Protein AF-0000000068309956 (afdb_homodimer)

pLDDT: mean 90.79, std 10.69, range [39.91, 98.44]

Radius of gyration: 15.34 Å; Cα contacts (8 Å, |Δi|>4): 362; chains: 2; bounding box: 29×41×37 Å

Structure (mmCIF, N/CA/C/O backbone):
data_AF-0000000068309956-model_v1
#
loop_
_entity.id
_entity.type
_entity.pdbx_description
1 polymer '40S ribosomal protein S12'
#
loop_
_atom_site.group_PDB
_atom_site.id
_atom_site.type_symbol
_atom_site.label_atom_id
_atom_site.label_alt_id
_atom_site.label_comp_id
_atom_site.label_asym_id
_atom_site.label_entity_id
_atom_site.label_seq_id
_atom_site.pdbx_PDB_ins_code
_atom_site.Cartn_x
_atom_site.Cartn_y
_atom_site.Cartn_z
_atom_site.occupancy
_atom_site.B_iso_or_equiv
_atom_site.auth_seq_id
_atom_site.auth_comp_id
_atom_site.auth_asym_id
_atom_site.auth_atom_id
_atom_site.pdbx_PDB_model_num
ATOM 1 N N . MET A 1 1 ? -16.328 13.312 6.711 1 39.91 1 MET A N 1
ATOM 2 C CA . MET A 1 1 ? -14.977 12.766 6.633 1 39.91 1 MET A CA 1
ATOM 3 C C . MET A 1 1 ? -14.039 13.719 5.898 1 39.91 1 MET A C 1
ATOM 5 O O . MET A 1 1 ? -14.227 13.992 4.715 1 39.91 1 MET A O 1
ATOM 9 N N . SER A 1 2 ? -13.516 14.688 6.477 1 52.53 2 SER A N 1
ATOM 10 C CA . SER A 1 2 ? -12.836 15.789 5.797 1 52.53 2 SER A CA 1
ATOM 11 C C . SER A 1 2 ? -11.617 15.297 5.023 1 52.53 2 SER A C 1
ATOM 13 O O . SER A 1 2 ? -11.078 14.227 5.312 1 52.53 2 SER A O 1
ATOM 15 N N . GLY A 1 3 ? -11.406 15.734 3.662 1 57.78 3 GLY A N 1
ATOM 16 C CA . GLY A 1 3 ? -10.227 15.562 2.828 1 57.78 3 GLY A CA 1
ATOM 17 C C . GLY A 1 3 ? -8.945 15.391 3.631 1 57.78 3 GLY A C 1
ATOM 18 O O . GLY A 1 3 ? -7.98 14.805 3.146 1 57.78 3 GLY A O 1
ATOM 19 N N . ASP A 1 4 ? -9.039 15.688 4.945 1 65 4 ASP A N 1
ATOM 20 C CA . ASP A 1 4 ? -7.844 15.797 5.773 1 65 4 ASP A CA 1
ATOM 21 C C . ASP A 1 4 ? -7.426 14.43 6.309 1 65 4 ASP A C 1
ATOM 23 O O . ASP A 1 4 ? -6.238 14.18 6.535 1 65 4 ASP A O 1
ATOM 27 N N . GLU A 1 5 ? -8.305 13.469 6.168 1 80.25 5 GLU A N 1
ATOM 28 C CA . GLU A 1 5 ? -7.93 12.203 6.797 1 80.25 5 GLU A CA 1
ATOM 29 C C . GLU A 1 5 ? -7.699 11.109 5.758 1 80.25 5 GLU A C 1
ATOM 31 O O . GLU A 1 5 ? -7.473 9.953 6.105 1 80.25 5 GLU A O 1
ATOM 36 N N . SER A 1 6 ? -7.535 11.555 4.508 1 90 6 SER A N 1
ATOM 37 C CA . SER A 1 6 ? -7.469 10.555 3.445 1 90 6 SER A CA 1
ATOM 38 C C . SER A 1 6 ? -6.027 10.188 3.125 1 90 6 SER A C 1
ATOM 40 O O . SER A 1 6 ? -5.77 9.156 2.492 1 90 6 SER A O 1
ATOM 42 N N . VAL A 1 7 ? -5.078 11.055 3.557 1 95.25 7 VAL A N 1
ATOM 43 C CA . VAL A 1 7 ? -3.67 10.766 3.307 1 95.25 7 VAL A CA 1
ATOM 44 C C . VAL A 1 7 ? -2.863 10.984 4.586 1 95.25 7 VAL A C 1
ATOM 46 O O . VAL A 1 7 ? -3.049 11.984 5.281 1 95.25 7 VAL A O 1
ATOM 49 N N . MET A 1 8 ? -2.078 10.031 4.934 1 95.94 8 MET A N 1
ATOM 50 C CA . MET A 1 8 ? -1.092 10.125 6.008 1 95.94 8 MET A CA 1
ATOM 51 C C . MET A 1 8 ? 0.302 9.781 5.496 1 95.94 8 MET A C 1
ATOM 53 O O . MET A 1 8 ? 0.475 8.797 4.766 1 95.94 8 MET A O 1
ATOM 57 N N . VAL A 1 9 ? 1.215 10.625 5.871 1 96.44 9 VAL A N 1
ATOM 58 C CA . VAL A 1 9 ? 2.584 10.414 5.414 1 96.44 9 VAL A CA 1
ATOM 59 C C . VAL A 1 9 ? 3.531 10.375 6.609 1 96.44 9 VAL A C 1
ATOM 61 O O . VAL A 1 9 ? 3.584 11.328 7.395 1 96.44 9 VAL A O 1
ATOM 64 N N . GLU A 1 10 ? 4.133 9.266 6.77 1 95.75 10 GLU A N 1
ATOM 65 C CA . GLU A 1 10 ? 5.238 9.227 7.723 1 95.75 10 GLU A CA 1
ATOM 66 C C . GLU A 1 10 ? 6.473 9.93 7.172 1 95.75 10 GLU A C 1
ATOM 68 O O . GLU A 1 10 ? 6.977 9.57 6.105 1 95.75 10 GLU A O 1
ATOM 73 N N . ALA A 1 11 ? 6.855 10.883 7.816 1 90.56 11 ALA A N 1
ATOM 74 C CA . ALA A 1 11 ? 7.973 11.711 7.371 1 90.56 11 ALA A CA 1
ATOM 75 C C . ALA A 1 11 ? 9.156 11.609 8.328 1 90.56 11 ALA A C 1
ATOM 77 O O . ALA A 1 11 ? 9.109 10.844 9.297 1 90.56 11 ALA A O 1
ATOM 78 N N . ALA A 1 12 ? 10.266 12.375 7.742 1 75.81 12 ALA A N 1
ATOM 79 C 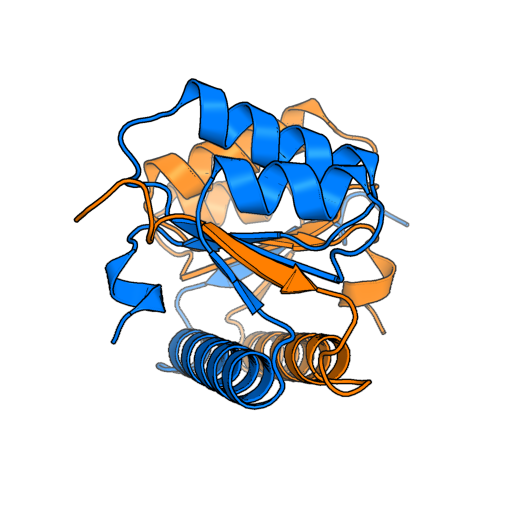CA . ALA A 1 12 ? 11.5 12.438 8.531 1 75.81 12 ALA A CA 1
ATOM 80 C C . ALA A 1 12 ? 11.219 12.906 9.953 1 75.81 12 ALA A C 1
ATOM 82 O O . ALA A 1 12 ? 10.445 13.844 10.172 1 75.81 12 ALA A O 1
ATOM 83 N N . GLY A 1 13 ? 11.555 12.102 10.961 1 71.56 13 GLY A N 1
ATOM 84 C CA . GLY A 1 13 ? 11.305 12.344 12.375 1 71.56 13 GLY A CA 1
ATOM 85 C C . GLY A 1 13 ? 10.773 11.117 13.102 1 71.56 13 GLY A C 1
ATOM 86 O O . GLY A 1 13 ? 10.844 11.039 14.328 1 71.56 13 GLY A O 1
ATOM 87 N N . ALA A 1 14 ? 10.125 10.477 12.203 1 69.19 14 ALA A N 1
ATOM 88 C CA . ALA A 1 14 ? 9.711 9.211 12.805 1 69.19 14 ALA A CA 1
ATOM 89 C C . ALA A 1 14 ? 10.922 8.367 13.188 1 69.19 14 ALA A C 1
ATOM 91 O O . ALA A 1 14 ? 11.984 8.461 12.562 1 69.19 14 ALA A O 1
ATOM 92 N N . PRO A 1 15 ? 10.82 7.844 14.383 1 73.31 15 PRO A N 1
ATOM 93 C CA . PRO A 1 15 ? 11.953 6.969 14.703 1 73.31 15 PRO A CA 1
ATOM 94 C C . PRO A 1 15 ? 12.375 6.09 13.523 1 73.31 15 PRO A C 1
ATOM 96 O O . PRO A 1 15 ? 11.531 5.664 12.734 1 73.31 15 PRO A O 1
ATOM 99 N N . PRO A 1 16 ? 13.664 6.012 13.555 1 72.62 16 PRO A N 1
ATOM 100 C CA . PRO A 1 16 ? 14.188 5.168 12.477 1 72.62 16 PRO A CA 1
ATOM 101 C C . PRO A 1 16 ? 13.711 3.721 12.578 1 72.62 16 PRO A C 1
ATOM 103 O O . PRO A 1 16 ? 13.578 3.186 13.688 1 72.62 16 PRO A O 1
ATOM 106 N N . GLY A 1 17 ? 12.984 3.318 11.609 1 84.06 17 GLY A N 1
ATOM 107 C CA . GLY A 1 17 ? 12.734 1.886 11.641 1 84.06 17 GLY A CA 1
ATOM 108 C C . GLY A 1 17 ? 11.266 1.534 11.492 1 84.06 17 GLY A C 1
ATOM 109 O O . GLY A 1 17 ? 10.922 0.377 11.242 1 84.06 17 GLY A O 1
ATOM 110 N N . GLU A 1 18 ? 10.469 2.584 11.789 1 86.44 18 GLU A N 1
ATOM 111 C CA . GLU A 1 18 ? 9.047 2.248 11.789 1 86.44 18 GLU A CA 1
ATOM 112 C C . GLU A 1 18 ? 8.617 1.689 10.43 1 86.44 18 GLU A C 1
ATOM 114 O O . GLU A 1 18 ? 7.914 0.676 10.367 1 86.44 18 GLU A O 1
ATOM 119 N N . THR A 1 19 ? 9.031 2.342 9.383 1 88 19 THR A N 1
ATOM 120 C CA . THR A 1 19 ? 8.727 1.836 8.055 1 88 19 THR A CA 1
ATOM 121 C C . THR A 1 19 ? 9.297 0.437 7.859 1 88 19 THR A C 1
ATOM 123 O O . THR A 1 19 ? 8.641 -0.44 7.297 1 88 19 THR A O 1
ATOM 126 N N . LEU A 1 20 ? 10.484 0.333 8.391 1 87.62 20 LEU A N 1
ATOM 127 C CA . LEU A 1 20 ? 11.125 -0.978 8.305 1 87.62 20 LEU A CA 1
ATOM 128 C C . LEU A 1 20 ? 10.32 -2.021 9.078 1 87.62 20 LEU A C 1
ATOM 130 O O . LEU A 1 20 ? 10.172 -3.158 8.625 1 87.62 20 LEU A O 1
ATOM 134 N N . ASP A 1 21 ? 9.805 -1.639 10.219 1 91.12 21 ASP A N 1
ATOM 135 C CA . ASP A 1 21 ? 8.977 -2.541 11.016 1 91.12 21 ASP A CA 1
ATOM 136 C C . ASP A 1 21 ? 7.734 -2.977 10.234 1 91.12 21 ASP A C 1
ATOM 138 O O . ASP A 1 21 ? 7.355 -4.148 10.266 1 91.12 21 ASP A O 1
ATOM 142 N N . LEU A 1 22 ? 7.172 -2.105 9.523 1 94.81 22 LEU A N 1
ATOM 143 C CA . LEU A 1 22 ? 5.969 -2.424 8.758 1 94.81 22 LEU A CA 1
ATOM 144 C C . LEU A 1 22 ? 6.293 -3.377 7.613 1 94.81 22 LEU A C 1
ATOM 146 O O . LEU A 1 22 ? 5.539 -4.32 7.352 1 94.81 22 LEU A O 1
ATOM 150 N N . MET A 1 23 ? 7.441 -3.197 6.965 1 94.06 23 MET A N 1
ATOM 151 C CA . MET A 1 23 ? 7.844 -4.07 5.863 1 94.06 23 MET A CA 1
ATOM 152 C C . MET A 1 23 ? 8.195 -5.461 6.371 1 94.06 23 MET A C 1
ATOM 154 O O . MET A 1 23 ? 7.902 -6.461 5.715 1 94.06 23 MET A O 1
ATOM 158 N N . THR A 1 24 ? 8.727 -5.449 7.551 1 93.88 24 THR A N 1
ATOM 159 C CA . THR A 1 24 ? 8.992 -6.734 8.188 1 93.88 24 THR A CA 1
ATOM 160 C C . THR A 1 24 ? 7.684 -7.461 8.492 1 93.88 24 THR A C 1
ATOM 162 O O . THR A 1 24 ? 7.559 -8.664 8.234 1 93.88 24 THR A O 1
ATOM 165 N N . ALA A 1 25 ? 6.695 -6.777 9 1 94.56 25 ALA A N 1
ATOM 166 C CA . ALA A 1 25 ? 5.375 -7.344 9.25 1 94.56 25 ALA A CA 1
ATOM 167 C C . ALA A 1 25 ? 4.738 -7.848 7.957 1 94.56 25 ALA A C 1
ATOM 169 O O . ALA A 1 25 ? 4.121 -8.914 7.938 1 94.56 25 ALA A O 1
ATOM 170 N N . LEU A 1 26 ? 4.879 -7.086 6.906 1 96.31 26 LEU A N 1
ATOM 171 C CA . LEU A 1 26 ? 4.355 -7.488 5.605 1 96.31 26 LEU A CA 1
ATOM 172 C C . LEU A 1 26 ? 4.98 -8.805 5.148 1 96.31 26 LEU A C 1
ATOM 174 O O . LEU A 1 26 ? 4.27 -9.719 4.73 1 96.31 26 LEU A O 1
ATOM 178 N N . GLN A 1 27 ? 6.23 -8.93 5.328 1 94.62 27 GLN A N 1
ATOM 179 C CA . GLN A 1 27 ? 6.934 -10.141 4.918 1 94.62 27 GLN A CA 1
ATOM 180 C C . GLN A 1 27 ? 6.461 -11.344 5.723 1 94.62 27 GLN A C 1
ATOM 182 O O . GLN A 1 27 ? 6.309 -12.438 5.18 1 94.62 27 GLN A O 1
ATOM 187 N N . LEU A 1 28 ? 6.262 -11.117 6.984 1 92.88 28 LEU A N 1
ATOM 188 C CA . LEU A 1 28 ? 5.77 -12.188 7.836 1 92.88 28 LEU A CA 1
ATOM 189 C C . LEU A 1 28 ? 4.387 -12.648 7.387 1 92.88 28 LEU A C 1
ATOM 191 O O . LEU A 1 28 ? 4.117 -13.852 7.32 1 92.88 28 LEU A O 1
ATOM 195 N N . VAL A 1 29 ? 3.52 -11.68 7.059 1 93.44 29 VAL A N 1
ATOM 196 C CA . VAL A 1 29 ? 2.17 -12 6.605 1 93.44 29 VAL A CA 1
ATOM 197 C C . VAL A 1 29 ? 2.236 -12.797 5.301 1 93.44 29 VAL A C 1
ATOM 199 O O . VAL A 1 29 ? 1.533 -13.797 5.141 1 93.44 29 VAL A O 1
ATOM 202 N N . LEU A 1 30 ? 3.115 -12.414 4.379 1 93.69 30 LEU A N 1
ATOM 203 C CA . LEU A 1 30 ? 3.246 -13.094 3.094 1 93.69 30 LEU A CA 1
ATOM 204 C C . LEU A 1 30 ? 3.793 -14.508 3.275 1 93.69 30 LEU A C 1
ATOM 206 O O . LEU A 1 30 ? 3.318 -15.445 2.635 1 93.69 30 LEU A O 1
ATOM 210 N N . ARG A 1 31 ? 4.766 -14.656 4.188 1 92.94 31 ARG A N 1
ATOM 211 C CA . ARG A 1 31 ? 5.344 -15.969 4.461 1 92.94 31 ARG A CA 1
ATOM 212 C C . ARG A 1 31 ? 4.301 -16.906 5.047 1 92.94 31 ARG A C 1
ATOM 214 O O . ARG A 1 31 ? 4.215 -18.078 4.648 1 92.94 31 ARG A O 1
ATOM 221 N N . LYS A 1 32 ? 3.539 -16.438 5.93 1 93 32 LYS A N 1
ATOM 222 C CA . LYS A 1 32 ? 2.486 -17.25 6.539 1 93 32 LYS A CA 1
ATOM 223 C C . LYS A 1 32 ? 1.427 -17.625 5.512 1 93 32 LYS A C 1
ATOM 225 O O . LYS A 1 32 ? 0.959 -18.766 5.496 1 93 32 LYS A O 1
ATOM 230 N N . SER A 1 33 ? 1.038 -16.672 4.715 1 93.56 33 SER A N 1
ATOM 231 C CA . SER A 1 33 ? 0.058 -16.938 3.67 1 93.56 33 SER A CA 1
ATOM 232 C C . SER A 1 33 ? 0.565 -18.016 2.703 1 93.56 33 SER A C 1
ATOM 234 O O . SER A 1 33 ? -0.192 -18.891 2.289 1 93.56 33 SER A O 1
ATOM 236 N N . LEU A 1 34 ? 1.837 -17.906 2.387 1 91.81 34 LEU A N 1
ATOM 237 C CA . LEU A 1 34 ? 2.451 -18.891 1.509 1 91.81 34 LEU A CA 1
ATOM 238 C C . LEU A 1 34 ? 2.404 -20.281 2.139 1 91.81 34 LEU A C 1
ATOM 240 O O . LEU A 1 34 ? 2.051 -21.266 1.475 1 91.81 34 LEU A O 1
ATOM 244 N N . ALA A 1 35 ? 2.746 -20.406 3.357 1 92.69 35 ALA A N 1
ATOM 245 C CA . ALA A 1 35 ? 2.797 -21.672 4.078 1 92.69 35 ALA A CA 1
ATOM 246 C C . ALA A 1 35 ? 1.421 -22.328 4.129 1 92.69 35 ALA A C 1
ATOM 248 O O . ALA A 1 35 ? 1.313 -23.562 4.141 1 92.69 35 ALA A O 1
A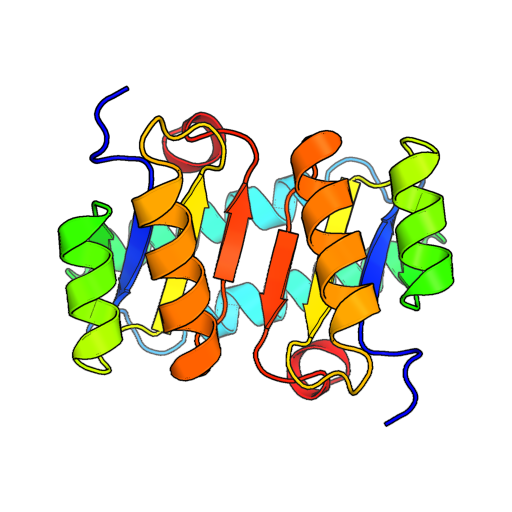TOM 249 N N . ASN A 1 36 ? 0.386 -21.547 4.02 1 92.81 36 ASN A N 1
ATOM 250 C CA . ASN A 1 36 ? -0.976 -22.062 4.148 1 92.81 36 ASN A CA 1
ATOM 251 C C . ASN A 1 36 ? -1.662 -22.172 2.789 1 92.81 36 ASN A C 1
ATOM 253 O O . ASN A 1 36 ? -2.871 -22.406 2.717 1 92.81 36 ASN A O 1
ATOM 257 N N . GLY A 1 37 ? -0.994 -21.844 1.719 1 92.62 37 GLY A N 1
ATOM 258 C CA . GLY A 1 37 ? -1.541 -21.953 0.375 1 92.62 37 GLY A CA 1
ATOM 259 C C . GLY A 1 37 ? -2.428 -20.781 -0.003 1 92.62 37 GLY A C 1
ATOM 260 O O . GLY A 1 37 ? -3.27 -20.891 -0.896 1 92.62 37 GLY A O 1
ATOM 261 N N . GLY A 1 38 ? -2.27 -19.719 0.634 1 94.5 38 GLY A N 1
ATOM 262 C CA . GLY A 1 38 ? -3.131 -18.562 0.428 1 94.5 38 GLY A CA 1
ATOM 263 C C . GLY A 1 38 ? -2.445 -17.422 -0.313 1 94.5 38 GLY A C 1
ATOM 264 O O . GLY A 1 38 ? -2.873 -16.266 -0.229 1 94.5 38 GLY A O 1
ATOM 265 N N . LEU A 1 39 ? -1.326 -17.781 -0.951 1 95.19 39 LEU A N 1
ATOM 266 C CA . LEU A 1 39 ? -0.579 -16.734 -1.641 1 95.19 39 LEU A CA 1
ATOM 267 C C . LEU A 1 39 ? -0.471 -17.047 -3.131 1 95.19 39 LEU A C 1
ATOM 269 O O . LEU A 1 39 ? -0.101 -18.156 -3.52 1 95.19 39 LEU A O 1
ATOM 273 N N . VAL A 1 40 ? -0.86 -15.984 -3.924 1 94.31 40 VAL A N 1
ATOM 274 C CA . VAL A 1 40 ? -0.719 -16.031 -5.375 1 94.31 40 VAL A CA 1
ATOM 275 C C . VAL A 1 40 ? 0.399 -15.094 -5.816 1 94.31 40 VAL A C 1
ATOM 277 O O . VAL A 1 40 ? 0.52 -13.977 -5.301 1 94.31 40 VAL A O 1
ATOM 280 N N . ARG A 1 41 ? 1.146 -15.555 -6.793 1 94.12 41 ARG A N 1
ATOM 281 C CA . ARG A 1 41 ? 2.258 -14.742 -7.273 1 94.12 41 ARG A CA 1
ATOM 282 C C . ARG A 1 41 ? 2.145 -14.5 -8.773 1 94.12 41 ARG A C 1
ATOM 284 O O . ARG A 1 41 ? 1.675 -15.359 -9.516 1 94.12 41 ARG A O 1
ATOM 291 N N . GLY A 1 42 ? 2.564 -13.289 -9.156 1 94.5 42 GLY A N 1
ATOM 292 C CA . GLY A 1 42 ? 2.602 -12.93 -10.57 1 94.5 42 GLY A CA 1
ATOM 293 C C . GLY A 1 42 ? 1.489 -11.984 -10.977 1 94.5 42 GLY A C 1
ATOM 294 O O . GLY A 1 42 ? 0.401 -12.016 -10.398 1 94.5 42 GLY A O 1
ATOM 295 N N . LEU A 1 43 ? 1.797 -11.234 -11.984 1 95 43 LEU A N 1
ATOM 296 C CA . LEU A 1 43 ? 0.859 -10.219 -12.445 1 95 43 LEU A CA 1
ATOM 297 C C . LEU A 1 43 ? -0.438 -10.859 -12.93 1 95 43 LEU A C 1
ATOM 299 O O . LEU A 1 43 ? -1.526 -10.469 -12.508 1 95 43 LEU A O 1
ATOM 303 N N . HIS A 1 44 ? -0.296 -11.844 -13.805 1 94.69 44 HIS A N 1
ATOM 304 C CA . HIS A 1 44 ? -1.472 -12.477 -14.391 1 94.69 44 HIS A CA 1
ATOM 305 C C . HIS A 1 44 ? -2.283 -13.227 -13.344 1 94.69 44 HIS A C 1
ATOM 307 O O . HIS A 1 44 ? -3.498 -13.047 -13.242 1 94.69 44 HIS A O 1
ATOM 313 N N . GLU A 1 45 ? -1.641 -14.047 -12.641 1 95.81 45 GLU A N 1
ATOM 314 C CA . GLU A 1 45 ? -2.307 -14.844 -11.617 1 95.81 45 GLU A CA 1
ATOM 315 C C . GLU A 1 45 ? -2.898 -13.953 -10.523 1 95.81 45 GLU A C 1
ATOM 317 O O . GLU A 1 45 ? -3.977 -14.242 -10 1 95.81 45 GLU A O 1
ATOM 322 N N . GLY A 1 46 ? -2.189 -12.922 -10.141 1 96.25 46 GLY A N 1
ATOM 323 C CA . GLY A 1 46 ? -2.727 -11.961 -9.188 1 96.25 46 GLY A CA 1
ATOM 324 C C . GLY A 1 46 ? -3.992 -11.281 -9.68 1 96.25 46 GLY A C 1
ATOM 325 O O . GLY A 1 46 ? -4.984 -11.203 -8.953 1 96.25 46 GLY A O 1
ATOM 326 N N . ALA A 1 47 ? -3.979 -10.82 -10.906 1 97.12 47 ALA A N 1
ATOM 327 C CA . ALA A 1 47 ? -5.16 -10.195 -11.5 1 97.12 47 ALA A CA 1
ATOM 328 C C . ALA A 1 47 ? -6.348 -11.148 -11.484 1 97.12 47 ALA A C 1
ATOM 330 O O . ALA A 1 47 ? -7.469 -10.75 -11.148 1 97.12 47 ALA A O 1
ATOM 331 N N . LYS A 1 48 ? -6.066 -12.359 -11.805 1 97.25 48 LYS A N 1
ATOM 332 C CA . LYS A 1 48 ? -7.129 -13.359 -11.797 1 97.25 48 LYS A CA 1
ATOM 333 C C . LYS A 1 48 ? -7.723 -13.523 -10.406 1 97.25 48 LYS A C 1
ATOM 335 O O . LYS A 1 48 ? -8.938 -13.609 -10.242 1 97.25 48 LYS A O 1
ATOM 340 N N . ALA A 1 49 ? -6.883 -13.633 -9.375 1 97.06 49 ALA A N 1
ATOM 341 C CA . ALA A 1 49 ? -7.328 -13.781 -7.996 1 97.06 49 ALA A CA 1
ATOM 342 C C . ALA A 1 49 ? -8.227 -12.617 -7.582 1 97.06 49 ALA A C 1
ATOM 344 O O . ALA A 1 49 ? -9.219 -12.805 -6.875 1 97.06 49 ALA A O 1
ATOM 345 N N . ILE A 1 50 ? -7.926 -11.445 -7.98 1 97.38 50 ILE A N 1
ATOM 346 C CA . ILE A 1 50 ? -8.719 -10.266 -7.66 1 97.38 50 ILE A CA 1
ATOM 347 C C . ILE A 1 50 ? -10.07 -10.344 -8.367 1 97.38 50 ILE A C 1
ATOM 349 O O . ILE A 1 50 ? -11.117 -10.141 -7.75 1 97.38 50 ILE A O 1
ATOM 353 N N . GLU A 1 51 ? -9.984 -10.68 -9.648 1 97.88 51 GLU A N 1
ATOM 354 C CA . GLU A 1 51 ? -11.203 -10.734 -10.453 1 97.88 51 GLU A CA 1
ATOM 355 C C . GLU A 1 51 ? -12.172 -11.781 -9.914 1 97.88 51 GLU A C 1
ATOM 357 O O . GLU A 1 51 ? -13.391 -11.602 -10 1 97.88 51 GLU A O 1
ATOM 362 N N . LYS A 1 52 ? -11.656 -12.758 -9.305 1 96.75 52 LYS A N 1
ATOM 363 C CA . LYS A 1 52 ? -12.492 -13.836 -8.789 1 96.75 52 LYS A CA 1
ATOM 364 C C . LYS A 1 52 ? -12.93 -13.555 -7.359 1 96.75 52 LYS A C 1
ATOM 366 O O . LYS A 1 52 ? -13.516 -14.422 -6.699 1 96.75 52 LYS A O 1
ATOM 371 N N . HIS A 1 53 ? -12.672 -12.406 -6.852 1 96 53 HIS A N 1
ATOM 372 C CA . HIS A 1 53 ? -13.055 -11.953 -5.52 1 96 53 HIS A CA 1
ATOM 373 C C . HIS A 1 53 ? -12.438 -12.836 -4.438 1 96 53 HIS A C 1
ATOM 375 O O . HIS A 1 53 ? -13.062 -13.078 -3.402 1 96 53 HIS A O 1
ATOM 381 N N . ALA A 1 54 ? -11.234 -13.312 -4.738 1 95.62 54 ALA A N 1
ATOM 382 C CA . ALA A 1 54 ? -10.539 -14.164 -3.783 1 95.62 54 ALA A CA 1
ATOM 383 C C . ALA A 1 54 ? -9.438 -13.398 -3.057 1 95.62 54 ALA A C 1
ATOM 385 O O . ALA A 1 54 ? -8.891 -13.883 -2.061 1 95.62 54 ALA A O 1
ATOM 386 N N . ALA A 1 55 ? -9.102 -12.227 -3.498 1 96.25 55 ALA A N 1
ATOM 387 C CA . ALA A 1 55 ? -7.965 -11.469 -2.982 1 96.25 55 ALA A CA 1
ATOM 388 C C . ALA A 1 55 ? -8.352 -10.688 -1.727 1 96.25 55 ALA A C 1
ATOM 390 O O . ALA A 1 55 ? -9.438 -10.117 -1.655 1 96.25 55 ALA A O 1
ATOM 391 N N . GLN A 1 56 ? -7.426 -10.688 -0.766 1 95.75 56 GLN A N 1
ATOM 392 C CA . GLN A 1 56 ? -7.625 -9.93 0.462 1 95.75 56 GLN A CA 1
ATOM 393 C C . GLN A 1 56 ? -6.613 -8.789 0.573 1 95.75 56 GLN A C 1
ATOM 395 O O . GLN A 1 56 ? -6.887 -7.773 1.212 1 95.75 56 GLN A O 1
ATOM 400 N N . LEU A 1 57 ? -5.473 -8.984 0.021 1 97.19 57 LEU A N 1
ATOM 401 C CA . LEU A 1 57 ? -4.371 -8.031 0.006 1 97.19 57 LEU A CA 1
ATOM 402 C C . LEU A 1 57 ? -3.521 -8.203 -1.25 1 97.19 57 LEU A C 1
ATOM 404 O O . LEU A 1 57 ? -3.221 -9.328 -1.653 1 97.19 57 LEU A O 1
ATOM 408 N N . CYS A 1 58 ? -3.189 -7.086 -1.827 1 97.62 58 CYS A N 1
ATOM 409 C CA . CYS A 1 58 ? -2.287 -7.105 -2.973 1 97.62 58 CYS A CA 1
ATOM 410 C C . CYS A 1 58 ? -1.021 -6.305 -2.686 1 97.62 58 CYS A C 1
ATOM 412 O O . CYS A 1 58 ? -1.085 -5.219 -2.105 1 97.62 58 CYS A O 1
ATOM 414 N N . VAL A 1 59 ? 0.105 -6.879 -3.018 1 97.94 59 VAL A N 1
ATOM 415 C CA . VAL A 1 59 ? 1.408 -6.234 -2.904 1 97.94 59 VAL A CA 1
ATOM 416 C C . VAL A 1 59 ? 2.068 -6.156 -4.277 1 97.94 59 VAL A C 1
ATOM 418 O O . VAL A 1 59 ? 2.115 -7.148 -5.008 1 97.94 59 VAL A O 1
ATOM 421 N N . LEU A 1 60 ? 2.549 -4.934 -4.621 1 97 60 LEU A N 1
ATOM 422 C CA . LEU A 1 60 ? 3.039 -4.68 -5.973 1 97 60 LEU A CA 1
ATOM 423 C C . LEU A 1 60 ? 4.379 -3.953 -5.934 1 97 60 LEU A C 1
ATOM 425 O O . LEU A 1 60 ? 4.551 -2.992 -5.18 1 97 60 LEU A O 1
ATOM 429 N N . ALA A 1 61 ? 5.371 -4.453 -6.707 1 96.12 61 ALA A N 1
ATOM 430 C CA . ALA A 1 61 ? 6.629 -3.744 -6.914 1 96.12 61 ALA A CA 1
ATOM 431 C C . ALA A 1 61 ? 6.555 -2.836 -8.141 1 96.12 61 ALA A C 1
ATOM 433 O O . ALA A 1 61 ? 6.141 -3.27 -9.219 1 96.12 61 ALA A O 1
ATOM 434 N N . GLU A 1 62 ? 7.008 -1.587 -7.98 1 94.56 62 GLU A N 1
ATOM 435 C CA . GLU A 1 62 ? 6.871 -0.566 -9.016 1 94.56 62 GLU A CA 1
ATOM 436 C C . GLU A 1 62 ? 7.934 -0.726 -10.094 1 94.56 62 GLU A C 1
ATOM 438 O O . GLU A 1 62 ? 7.801 -0.178 -11.188 1 94.56 62 GLU A O 1
ATOM 443 N N . ASP A 1 63 ? 8.984 -1.43 -9.828 1 92.19 63 ASP A N 1
ATOM 444 C CA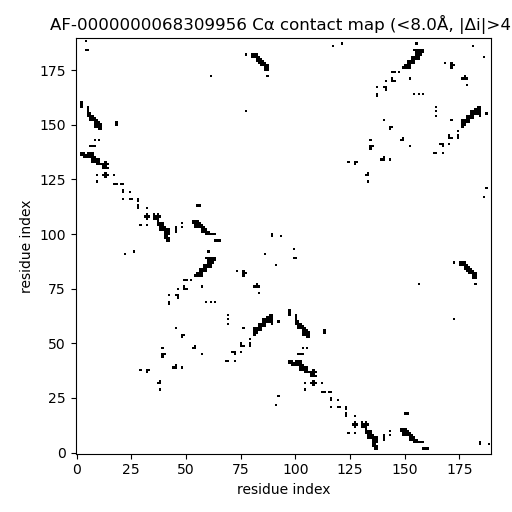 . ASP A 1 63 ? 10.102 -1.552 -10.758 1 92.19 63 ASP A CA 1
ATOM 445 C C . ASP A 1 63 ? 9.867 -2.684 -11.758 1 92.19 63 ASP A C 1
ATOM 447 O O . ASP A 1 63 ? 10.781 -3.088 -12.477 1 92.19 63 ASP A O 1
ATOM 451 N N . CYS A 1 64 ? 8.609 -3.088 -11.812 1 87.56 64 CYS A N 1
ATOM 452 C CA . CYS A 1 64 ? 8.227 -4.121 -12.766 1 87.56 64 CYS A CA 1
ATOM 453 C C . CYS A 1 64 ? 8.227 -3.582 -14.188 1 87.56 64 CYS A C 1
ATOM 455 O O . CYS A 1 64 ? 7.891 -2.418 -14.414 1 87.56 64 CYS A O 1
ATOM 457 N N . ASN A 1 65 ? 8.586 -4.406 -15.312 1 88 65 ASN A N 1
ATOM 458 C CA . ASN A 1 65 ? 8.742 -3.975 -16.688 1 88 65 ASN A CA 1
ATOM 459 C C . ASN A 1 65 ? 7.453 -4.16 -17.484 1 88 65 ASN A C 1
ATOM 461 O O . ASN A 1 65 ? 7.484 -4.27 -18.719 1 88 65 ASN A O 1
ATOM 465 N N . GLN A 1 66 ? 6.398 -4.258 -16.859 1 93.12 66 GLN A N 1
ATOM 466 C CA . GLN A 1 66 ? 5.078 -4.379 -17.469 1 93.12 66 GLN A CA 1
ATOM 467 C C . GLN A 1 66 ? 4.125 -3.312 -16.938 1 93.12 66 GLN A C 1
ATOM 469 O O . GLN A 1 66 ? 3.125 -3.631 -16.297 1 93.12 66 GLN A O 1
ATOM 474 N N . PRO A 1 67 ? 4.367 -2.008 -17.266 1 91.62 67 PRO A N 1
ATOM 475 C CA . PRO A 1 67 ? 3.617 -0.896 -16.688 1 91.62 67 PRO A CA 1
ATOM 476 C C . PRO A 1 67 ? 2.113 -1.007 -16.922 1 91.62 67 PRO A C 1
ATOM 478 O O . PRO A 1 67 ? 1.314 -0.628 -16.062 1 91.62 67 PRO A O 1
ATOM 481 N N . ASP A 1 68 ? 1.704 -1.571 -18.125 1 94.38 68 ASP A N 1
ATOM 482 C CA . ASP A 1 68 ? 0.28 -1.689 -18.422 1 94.38 68 ASP A CA 1
ATOM 483 C C . ASP A 1 68 ? -0.392 -2.707 -17.5 1 94.38 68 ASP A C 1
ATOM 485 O O . ASP A 1 68 ? -1.534 -2.512 -17.094 1 94.38 68 ASP A O 1
ATOM 489 N N . TYR A 1 69 ? 0.314 -3.686 -17.281 1 94.5 69 TYR A N 1
ATOM 490 C CA . TYR A 1 69 ? -0.27 -4.703 -16.406 1 94.5 69 TYR A CA 1
ATOM 491 C C . TYR A 1 69 ? -0.293 -4.234 -14.961 1 94.5 69 TYR A C 1
ATOM 493 O O . TYR A 1 69 ? -1.221 -4.551 -14.211 1 94.5 69 TYR A O 1
ATOM 501 N N . ILE A 1 70 ? 0.657 -3.48 -14.516 1 95.44 70 ILE A N 1
ATOM 502 C CA . ILE A 1 70 ? 0.667 -2.848 -13.203 1 95.44 70 ILE A CA 1
ATOM 503 C C . ILE A 1 70 ? -0.551 -1.938 -13.062 1 95.44 70 ILE A C 1
ATOM 505 O O . ILE A 1 70 ? -1.246 -1.978 -12.047 1 95.44 70 ILE A O 1
ATOM 509 N N . LYS A 1 71 ? -0.788 -1.221 -14.109 1 95.5 71 LYS A N 1
ATOM 510 C CA . LYS A 1 71 ? -1.955 -0.344 -14.109 1 95.5 71 LYS A CA 1
ATOM 511 C C . LYS A 1 71 ? -3.244 -1.146 -13.953 1 95.5 71 LYS A C 1
ATOM 513 O O . LYS A 1 71 ? -4.152 -0.737 -13.227 1 95.5 71 LYS A O 1
ATOM 518 N N . LEU A 1 72 ? -3.295 -2.215 -14.625 1 97.06 72 LEU A N 1
ATOM 519 C CA . LEU A 1 72 ? -4.465 -3.082 -14.547 1 97.06 72 LEU A CA 1
ATOM 520 C C . LEU A 1 72 ? -4.66 -3.602 -13.125 1 97.06 72 LEU A C 1
ATOM 522 O O . LEU A 1 72 ? -5.766 -3.541 -12.578 1 97.06 72 LEU A O 1
ATOM 526 N N . VAL A 1 73 ? -3.635 -4.121 -12.555 1 97.19 73 VAL A N 1
ATOM 527 C CA . VAL A 1 73 ? -3.711 -4.672 -11.203 1 97.19 73 VAL A CA 1
ATOM 528 C C . VAL A 1 73 ? -4.168 -3.59 -10.227 1 97.19 73 VAL A C 1
ATOM 530 O O . VAL A 1 73 ? -5.055 -3.824 -9.406 1 97.19 73 VAL A O 1
ATOM 533 N N . LYS A 1 74 ? -3.631 -2.4 -10.344 1 97.31 74 LYS A N 1
ATOM 534 C CA . LYS A 1 74 ? -4.02 -1.29 -9.477 1 97.31 74 LYS A CA 1
ATOM 535 C C . LYS A 1 74 ? -5.496 -0.947 -9.656 1 97.31 74 LYS A C 1
ATOM 537 O O . LYS A 1 74 ? -6.211 -0.727 -8.68 1 97.31 74 LYS A O 1
ATOM 542 N N . ALA A 1 75 ? -5.91 -0.896 -10.898 1 97.44 75 ALA A N 1
ATOM 543 C CA . ALA A 1 75 ? -7.309 -0.598 -11.188 1 97.44 75 ALA A CA 1
ATOM 544 C C . ALA A 1 75 ? -8.227 -1.667 -10.609 1 97.44 75 ALA A C 1
ATOM 546 O O . ALA A 1 75 ? -9.273 -1.352 -10.039 1 97.44 75 ALA A O 1
ATOM 547 N N . LEU A 1 76 ? -7.883 -2.91 -10.797 1 98.25 76 LEU A N 1
ATOM 548 C CA . LEU A 1 76 ? -8.672 -4.016 -10.266 1 98.25 76 LEU A CA 1
ATOM 549 C C . LEU A 1 76 ? -8.766 -3.934 -8.742 1 98.25 76 LEU A C 1
ATOM 551 O O . LEU A 1 76 ? -9.836 -4.148 -8.172 1 98.25 76 LEU A O 1
ATOM 555 N N . CYS A 1 77 ? -7.676 -3.645 -8.039 1 97.94 77 CYS A N 1
ATOM 556 C CA . CYS A 1 77 ? -7.703 -3.506 -6.586 1 97.94 77 CYS A CA 1
ATOM 557 C C . CYS A 1 77 ? -8.68 -2.42 -6.16 1 97.94 77 CYS A C 1
ATOM 559 O O . CYS A 1 77 ? -9.461 -2.613 -5.227 1 97.94 77 CYS A O 1
ATOM 561 N N . ALA A 1 78 ? -8.609 -1.289 -6.832 1 96.44 78 ALA A N 1
ATOM 562 C CA . ALA A 1 78 ? -9.508 -0.184 -6.516 1 96.44 78 ALA A CA 1
ATOM 563 C C . ALA A 1 78 ? -10.961 -0.583 -6.746 1 96.44 78 ALA A C 1
ATOM 565 O O . ALA A 1 78 ? -11.82 -0.341 -5.891 1 96.44 78 ALA A O 1
ATOM 566 N N . ASP A 1 79 ? -11.227 -1.229 -7.871 1 97.12 79 ASP A N 1
ATOM 567 C CA . ASP A 1 79 ? -12.586 -1.607 -8.25 1 97.12 79 ASP A CA 1
ATOM 568 C C . ASP A 1 79 ? -13.156 -2.635 -7.273 1 97.12 79 ASP A C 1
ATOM 570 O O . ASP A 1 79 ? -14.367 -2.652 -7.02 1 97.12 79 ASP A O 1
ATOM 574 N N . HIS A 1 80 ? -12.32 -3.467 -6.723 1 97.06 80 HIS A N 1
ATOM 575 C CA . HIS A 1 80 ? -12.766 -4.555 -5.863 1 97.06 80 HIS A CA 1
ATOM 576 C C . HIS A 1 80 ? -12.547 -4.223 -4.391 1 97.06 80 HIS A C 1
ATOM 578 O O . HIS A 1 80 ? -12.727 -5.078 -3.523 1 97.06 80 HIS A O 1
ATOM 584 N N . ASN A 1 81 ? -12.133 -3.025 -4.059 1 96.12 81 ASN A N 1
ATOM 585 C CA . ASN A 1 81 ? -11.914 -2.568 -2.691 1 96.12 81 ASN A CA 1
ATOM 586 C C . ASN A 1 81 ? -10.883 -3.438 -1.968 1 96.12 81 ASN A C 1
ATOM 588 O O . ASN A 1 81 ? -11.109 -3.854 -0.831 1 96.12 81 ASN A O 1
ATOM 592 N N . ILE A 1 82 ? -9.797 -3.746 -2.646 1 96.75 82 ILE A N 1
ATOM 593 C CA . ILE A 1 82 ? -8.688 -4.496 -2.078 1 96.75 82 ILE A CA 1
ATOM 594 C C . ILE A 1 82 ? -7.578 -3.535 -1.65 1 96.75 82 ILE A C 1
ATOM 596 O O . ILE A 1 82 ? -7.223 -2.619 -2.395 1 96.75 82 ILE A O 1
ATOM 600 N N . SER A 1 83 ? -7.094 -3.684 -0.456 1 97.69 83 SER A N 1
ATOM 601 C CA . SER A 1 83 ? -5.938 -2.9 -0.038 1 97.69 83 SER A CA 1
ATOM 602 C C . SER A 1 83 ? -4.711 -3.232 -0.882 1 97.69 83 SER A C 1
ATOM 604 O O . SER A 1 83 ? -4.449 -4.398 -1.177 1 97.69 83 SER A O 1
ATOM 606 N N . LEU A 1 84 ? -4.004 -2.217 -1.266 1 98.44 84 LEU A N 1
ATOM 607 C CA . LEU A 1 84 ? -2.832 -2.357 -2.123 1 98.44 84 LEU A CA 1
ATOM 608 C C . LEU A 1 84 ? -1.6 -1.753 -1.461 1 98.44 84 LEU A C 1
ATOM 610 O O . LEU A 1 84 ? -1.645 -0.623 -0.97 1 98.44 84 LEU A O 1
ATOM 614 N N . ILE A 1 85 ? -0.539 -2.502 -1.4 1 98.38 85 ILE A N 1
ATOM 615 C CA . ILE A 1 85 ? 0.764 -2.008 -0.97 1 98.38 85 ILE A CA 1
ATOM 616 C C . ILE A 1 85 ? 1.724 -1.981 -2.156 1 98.38 85 ILE A C 1
ATOM 618 O O . ILE A 1 85 ? 2.029 -3.025 -2.74 1 98.38 85 ILE A O 1
ATOM 622 N N . SER A 1 86 ? 2.129 -0.794 -2.52 1 98.06 86 SER A N 1
ATOM 623 C CA . SER A 1 86 ? 3.117 -0.597 -3.576 1 98.06 86 SER A CA 1
ATOM 624 C C . SER A 1 86 ? 4.492 -0.283 -2.996 1 98.06 86 SER A C 1
ATOM 626 O O . SER A 1 86 ? 4.629 0.615 -2.164 1 98.06 86 SER A O 1
ATOM 628 N N . VAL A 1 87 ? 5.484 -1.059 -3.412 1 97.25 87 VAL A N 1
ATOM 629 C CA . VAL A 1 87 ? 6.859 -0.833 -2.973 1 97.25 87 VAL A CA 1
ATOM 630 C C . VAL A 1 87 ? 7.734 -0.481 -4.172 1 97.25 87 VAL A C 1
ATOM 632 O O . VAL A 1 87 ? 7.43 -0.863 -5.305 1 97.25 87 VAL A O 1
ATOM 635 N N . PRO A 1 88 ? 8.852 0.299 -3.912 1 95 88 PRO A N 1
ATOM 636 C CA . PRO A 1 88 ? 9.688 0.742 -5.031 1 95 88 PRO A CA 1
ATOM 637 C C . PRO A 1 88 ? 10.328 -0.42 -5.785 1 95 88 PRO A C 1
ATOM 639 O O . PRO A 1 88 ? 10.516 -0.342 -7 1 95 88 PRO A O 1
ATOM 642 N N . SER A 1 89 ? 10.688 -1.487 -5.039 1 93.75 89 SER A N 1
ATOM 643 C CA . SER A 1 89 ? 11.43 -2.568 -5.676 1 93.75 89 SER A CA 1
ATOM 644 C C . SER A 1 89 ? 10.953 -3.932 -5.184 1 93.75 89 SER A C 1
ATOM 646 O O . SER A 1 89 ? 10.688 -4.109 -3.994 1 93.75 89 SER A O 1
ATOM 648 N N . ALA A 1 90 ? 10.984 -4.922 -6.105 1 90.75 90 ALA A N 1
ATOM 649 C CA . ALA A 1 90 ? 10.648 -6.309 -5.777 1 90.75 90 ALA A CA 1
ATOM 650 C C . ALA A 1 90 ? 11.602 -6.863 -4.719 1 90.75 90 ALA A C 1
ATOM 652 O O . ALA A 1 90 ? 11.266 -7.824 -4.023 1 90.75 90 ALA A O 1
ATOM 653 N N . LYS A 1 91 ? 12.758 -6.273 -4.57 1 88.12 91 LYS A N 1
ATOM 654 C CA . LYS A 1 91 ? 13.727 -6.699 -3.562 1 88.12 91 LYS A CA 1
ATOM 655 C C . LYS A 1 91 ? 13.156 -6.559 -2.156 1 88.12 91 LYS A C 1
ATOM 657 O O . LYS A 1 91 ? 13.484 -7.344 -1.265 1 88.12 91 LYS A O 1
ATOM 662 N N . THR A 1 92 ? 12.297 -5.617 -2.014 1 87.94 92 THR A N 1
ATOM 663 C CA . THR A 1 92 ? 11.656 -5.395 -0.724 1 87.94 92 THR A CA 1
ATOM 664 C C . THR A 1 92 ? 10.773 -6.582 -0.343 1 87.94 92 THR A C 1
ATOM 666 O O . THR A 1 92 ? 10.57 -6.859 0.841 1 87.94 92 THR A O 1
ATOM 669 N N . LEU A 1 93 ? 10.258 -7.289 -1.287 1 83.88 93 LEU A N 1
ATOM 670 C CA . LEU A 1 93 ? 9.305 -8.375 -1.072 1 83.88 93 LEU A CA 1
ATOM 671 C C . LEU A 1 93 ? 10.031 -9.703 -0.876 1 83.88 93 LEU A C 1
ATOM 673 O O . LEU A 1 93 ? 9.438 -10.672 -0.389 1 83.88 93 LEU A O 1
ATOM 677 N N . GLY A 1 94 ? 11.133 -9.945 -1.631 1 73.62 94 GLY A N 1
ATOM 678 C CA . GLY A 1 94 ? 11.812 -11.234 -1.707 1 73.62 94 GLY A CA 1
ATOM 679 C C . GLY A 1 94 ? 13 -11.328 -0.774 1 73.62 94 GLY A C 1
ATOM 680 O O . GLY A 1 94 ? 13.891 -12.156 -0.983 1 73.62 94 GLY A O 1
ATOM 681 N N . GLU A 1 95 ? 13.219 -10.242 0.283 1 57.69 95 GLU A N 1
ATOM 682 C CA . GLU A 1 95 ? 14.383 -10.703 1.039 1 57.69 95 GLU A CA 1
ATOM 683 C C . GLU A 1 95 ? 14.055 -11.961 1.837 1 57.69 95 GLU A C 1
ATOM 685 O O . GLU A 1 95 ? 12.883 -12.234 2.117 1 57.69 95 GLU A O 1
ATOM 690 N N . MET B 1 1 ? 15.078 -10.617 -12.664 1 40.31 1 MET B N 1
ATOM 691 C CA . MET B 1 1 ? 13.945 -10.492 -11.75 1 40.31 1 MET B CA 1
ATOM 692 C C . MET B 1 1 ? 12.633 -10.797 -12.477 1 40.31 1 MET B C 1
ATOM 694 O O . MET B 1 1 ? 12.266 -10.094 -13.414 1 40.31 1 MET B O 1
ATOM 698 N N . SER B 1 2 ? 12.242 -11.977 -12.648 1 52.59 2 SER B N 1
ATOM 699 C CA . SER B 1 2 ? 11.156 -12.359 -13.547 1 52.59 2 SER B CA 1
ATOM 700 C C . SER B 1 2 ? 9.844 -11.703 -13.133 1 52.59 2 SER B C 1
ATOM 702 O O . SER B 1 2 ? 9.672 -11.312 -11.977 1 52.59 2 SER B O 1
ATOM 704 N N . GLY B 1 3 ? 9.016 -11.07 -14.133 1 58.09 3 GLY B N 1
ATOM 705 C CA . GLY B 1 3 ? 7.652 -10.586 -14 1 58.09 3 GLY B CA 1
ATOM 706 C C . GLY B 1 3 ? 6.871 -11.305 -12.914 1 58.09 3 GLY B C 1
ATOM 707 O O . GLY B 1 3 ? 5.918 -10.758 -12.367 1 58.09 3 GLY B O 1
ATOM 708 N N . ASP B 1 4 ? 7.441 -12.422 -12.438 1 64.94 4 ASP B N 1
ATOM 709 C CA . ASP B 1 4 ? 6.695 -13.32 -11.555 1 64.94 4 ASP B CA 1
ATOM 710 C C . ASP B 1 4 ? 6.797 -12.875 -10.102 1 64.94 4 ASP B C 1
ATOM 712 O O . ASP B 1 4 ? 5.871 -13.086 -9.312 1 64.94 4 ASP B O 1
ATOM 716 N N . GLU B 1 5 ? 7.715 -11.984 -9.852 1 80.06 5 GLU B N 1
ATOM 717 C CA . GLU B 1 5 ? 7.883 -11.664 -8.438 1 80.06 5 GLU B CA 1
ATOM 718 C C . GLU B 1 5 ? 7.457 -10.234 -8.141 1 80.06 5 GLU B C 1
ATOM 720 O O . GLU B 1 5 ? 7.613 -9.75 -7.012 1 80.06 5 GLU B O 1
ATOM 725 N N . SER B 1 6 ? 6.711 -9.648 -9.086 1 89.62 6 SER B N 1
ATOM 726 C CA . SER B 1 6 ? 6.406 -8.234 -8.938 1 89.62 6 SER B CA 1
ATOM 727 C C . SER B 1 6 ? 5.059 -8.031 -8.242 1 89.62 6 SER B C 1
ATOM 729 O O . SER B 1 6 ? 4.77 -6.941 -7.742 1 89.62 6 SER B O 1
ATOM 731 N N . VAL B 1 7 ? 4.23 -9.094 -8.242 1 95.12 7 VAL B N 1
ATOM 732 C CA . VAL B 1 7 ? 2.926 -8.992 -7.602 1 95.12 7 VAL B CA 1
ATOM 733 C C . VAL B 1 7 ? 2.686 -10.211 -6.719 1 95.12 7 VAL B C 1
ATOM 735 O O . VAL B 1 7 ? 2.945 -11.344 -7.129 1 95.12 7 VAL B O 1
ATOM 738 N N . MET B 1 8 ? 2.305 -9.977 -5.523 1 95.88 8 MET B N 1
ATOM 739 C CA . MET B 1 8 ? 1.842 -11 -4.594 1 95.88 8 MET B CA 1
ATOM 740 C C . MET B 1 8 ? 0.453 -10.664 -4.059 1 95.88 8 MET B C 1
ATOM 742 O O . MET B 1 8 ? 0.184 -9.523 -3.695 1 95.88 8 MET B O 1
ATOM 746 N N . VAL B 1 9 ? -0.373 -11.68 -4.082 1 96.44 9 VAL B N 1
ATOM 747 C CA . VAL B 1 9 ? -1.743 -11.469 -3.627 1 96.44 9 VAL B CA 1
ATOM 748 C C . VAL B 1 9 ? -2.094 -12.492 -2.549 1 96.44 9 VAL B C 1
ATOM 750 O O . VAL B 1 9 ? -1.994 -13.703 -2.773 1 96.44 9 VAL B O 1
ATOM 753 N N . GLU B 1 10 ? -2.355 -11.984 -1.404 1 95.88 10 GLU B N 1
ATOM 754 C CA . GLU B 1 10 ? -2.947 -12.859 -0.396 1 95.88 10 GLU B CA 1
ATOM 755 C C . GLU B 1 10 ? -4.406 -13.164 -0.718 1 95.88 10 GLU B C 1
ATOM 757 O O . GLU B 1 10 ? -5.223 -12.25 -0.845 1 95.88 10 GLU B O 1
ATOM 762 N N . ALA B 1 11 ? -4.664 -14.328 -0.897 1 91 11 ALA B N 1
ATOM 763 C CA . ALA B 1 11 ? -5.996 -14.773 -1.3 1 91 11 ALA B CA 1
ATOM 764 C C . ALA B 1 11 ? -6.641 -15.633 -0.217 1 91 11 ALA B C 1
ATOM 766 O O . ALA B 1 11 ? -6.07 -15.812 0.862 1 91 11 ALA B O 1
ATOM 767 N N . ALA B 1 12 ? -8 -15.922 -0.661 1 76.44 12 ALA B N 1
ATOM 768 C CA . ALA B 1 12 ? -8.781 -16.781 0.224 1 76.44 12 ALA B CA 1
ATOM 769 C C . ALA B 1 12 ? -8.008 -18.062 0.572 1 76.44 12 ALA B C 1
ATOM 771 O O . ALA B 1 12 ? -7.375 -18.656 -0.296 1 76.44 12 ALA B O 1
ATOM 772 N N . GLY B 1 13 ? -7.785 -18.344 1.873 1 72.38 13 GLY B N 1
ATOM 773 C CA . GLY B 1 13 ? -7.02 -19.469 2.385 1 72.38 13 GLY B CA 1
ATOM 774 C C . GLY B 1 13 ? -6.016 -19.078 3.449 1 72.38 13 GLY B C 1
ATOM 775 O O . GLY B 1 13 ? -5.551 -19.922 4.219 1 72.38 13 GLY B O 1
ATOM 776 N N . ALA B 1 14 ? -5.703 -17.859 3.162 1 69.88 14 ALA B N 1
ATOM 777 C CA . ALA B 1 14 ? -4.844 -17.359 4.238 1 69.88 14 ALA B CA 1
ATOM 778 C C . ALA B 1 14 ? -5.594 -17.344 5.566 1 69.88 14 ALA B C 1
ATOM 780 O O . ALA B 1 14 ? -6.82 -17.188 5.594 1 69.88 14 ALA B O 1
ATOM 781 N N . PRO B 1 15 ? -4.891 -17.812 6.562 1 73.88 15 PRO B N 1
ATOM 782 C CA . PRO B 1 15 ? -5.59 -17.688 7.844 1 73.88 15 PRO B CA 1
ATOM 783 C C . PRO B 1 15 ? -6.309 -16.359 8.008 1 73.88 15 PRO B C 1
ATOM 785 O O . PRO B 1 15 ? -5.824 -15.328 7.523 1 73.88 15 PRO B O 1
ATOM 788 N N . PRO B 1 16 ? -7.414 -16.594 8.617 1 73 16 PRO B N 1
ATOM 789 C CA . PRO B 1 16 ? -8.18 -15.375 8.852 1 73 16 PRO B CA 1
ATOM 790 C C . PRO B 1 16 ? -7.445 -14.383 9.75 1 73 16 PRO B C 1
ATOM 792 O O . PRO B 1 16 ? -6.758 -14.789 10.688 1 73 16 PRO B O 1
ATOM 795 N N . GLY B 1 17 ? -7.199 -13.242 9.195 1 84 17 GLY B N 1
ATOM 796 C CA . GLY B 1 17 ? -6.711 -12.242 10.133 1 84 17 GLY B CA 1
ATOM 797 C C . GLY B 1 17 ? -5.383 -11.641 9.719 1 84 17 GLY B C 1
ATOM 798 O O . GLY B 1 17 ? -4.949 -10.633 10.289 1 84 17 GLY B O 1
ATOM 799 N N . GLU B 1 18 ? -4.727 -12.383 8.805 1 86.38 18 GLU B N 1
ATOM 800 C CA . GLU B 1 18 ? -3.395 -11.891 8.469 1 86.38 18 GLU B CA 1
ATOM 801 C C . GLU B 1 18 ? -3.447 -10.453 7.945 1 86.38 18 GLU B C 1
ATOM 803 O O . GLU B 1 18 ? -2.654 -9.609 8.359 1 86.38 18 GLU B O 1
ATOM 808 N N . THR B 1 19 ? -4.371 -10.211 7.059 1 88.06 19 THR B N 1
ATOM 809 C CA . THR B 1 19 ? -4.535 -8.852 6.555 1 88.06 19 THR B CA 1
ATOM 810 C C . THR B 1 19 ? -4.871 -7.891 7.691 1 88.06 19 THR B C 1
ATOM 812 O O . THR B 1 19 ? -4.344 -6.781 7.75 1 88.06 19 THR B O 1
ATOM 815 N N . LEU B 1 20 ? -5.691 -8.445 8.547 1 87.5 20 LEU B N 1
ATOM 816 C CA . LEU B 1 20 ? -6.051 -7.633 9.711 1 87.5 20 LEU B CA 1
ATOM 817 C C . LEU B 1 20 ? -4.824 -7.348 10.57 1 87.5 20 LEU B C 1
ATOM 819 O O . LEU B 1 20 ? -4.668 -6.238 11.086 1 87.5 20 LEU B O 1
ATOM 823 N N . ASP B 1 21 ? -3.967 -8.328 10.711 1 91.06 21 ASP B N 1
ATOM 824 C CA . ASP B 1 21 ? -2.734 -8.141 11.469 1 91.06 21 ASP B CA 1
ATOM 825 C C . ASP B 1 21 ? -1.859 -7.059 10.852 1 91.06 21 ASP B C 1
ATOM 827 O O . ASP B 1 21 ? -1.2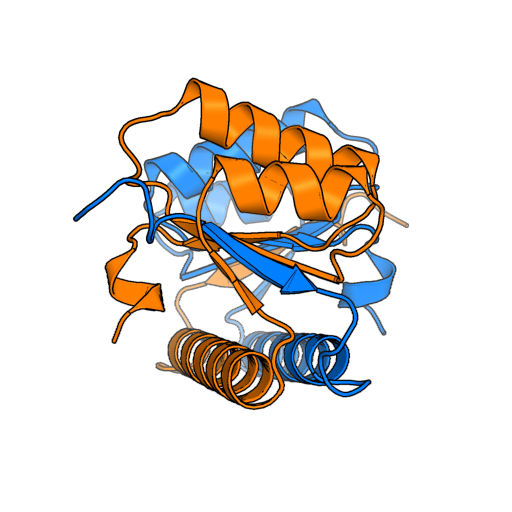85 -6.23 11.562 1 91.06 21 ASP B O 1
ATOM 831 N N . LEU B 1 22 ? -1.811 -7.008 9.594 1 94.81 22 LEU B N 1
ATOM 832 C CA . LEU B 1 22 ? -0.989 -6.016 8.906 1 94.81 22 LEU B CA 1
ATOM 833 C C . LEU B 1 22 ? -1.564 -4.613 9.094 1 94.81 22 LEU B C 1
ATOM 835 O O . LEU B 1 22 ? -0.82 -3.658 9.32 1 94.81 22 LEU B O 1
ATOM 839 N N . MET B 1 23 ? -2.883 -4.484 9.062 1 94 23 MET B N 1
ATOM 840 C CA . MET B 1 23 ? -3.527 -3.188 9.242 1 94 23 MET B CA 1
ATOM 841 C C . MET B 1 23 ? -3.371 -2.697 10.68 1 94 23 MET B C 1
ATOM 843 O O . MET B 1 23 ? -3.189 -1.502 10.914 1 94 23 MET B O 1
ATOM 847 N N . THR B 1 24 ? -3.371 -3.656 11.547 1 93.88 24 THR B N 1
ATOM 848 C CA . THR B 1 24 ? -3.1 -3.309 12.938 1 93.88 24 THR B CA 1
ATOM 849 C C . THR B 1 24 ? -1.671 -2.801 13.102 1 93.88 24 THR B C 1
ATOM 851 O O . THR B 1 24 ? -1.437 -1.796 13.773 1 93.88 24 THR B O 1
ATOM 854 N N . ALA B 1 25 ? -0.719 -3.434 12.484 1 94.56 25 ALA B N 1
ATOM 855 C CA . ALA B 1 25 ? 0.672 -2.99 12.492 1 94.56 25 ALA B CA 1
ATOM 856 C C . ALA B 1 25 ? 0.811 -1.601 11.883 1 94.56 25 ALA B C 1
ATOM 858 O O . ALA B 1 25 ? 1.557 -0.76 12.391 1 94.56 25 ALA B O 1
ATOM 859 N N . LEU B 1 26 ? 0.106 -1.379 10.805 1 96.25 26 LEU B N 1
ATOM 860 C CA . LEU B 1 26 ? 0.122 -0.073 10.156 1 96.25 26 LEU B CA 1
ATOM 861 C C . LEU B 1 26 ? -0.369 1.013 11.109 1 96.25 26 LEU B C 1
ATOM 863 O O . LEU B 1 26 ? 0.272 2.057 11.25 1 96.25 26 LEU B O 1
ATOM 867 N N . GLN B 1 27 ? -1.39 0.742 11.812 1 94.62 27 GLN B N 1
ATOM 868 C CA . GLN B 1 27 ? -1.952 1.713 12.742 1 94.62 27 GLN B CA 1
ATOM 869 C C . GLN B 1 27 ? -0.975 2.018 13.875 1 94.62 27 GLN B C 1
ATOM 871 O O . GLN B 1 27 ? -0.849 3.168 14.305 1 94.62 27 GLN B O 1
ATOM 876 N N . LEU B 1 28 ? -0.335 0.986 14.328 1 92.94 28 LEU B N 1
ATOM 877 C CA . LEU B 1 28 ? 0.657 1.174 15.375 1 92.94 28 LEU B CA 1
ATOM 878 C C . LEU B 1 28 ? 1.8 2.061 14.898 1 92.94 28 LEU B C 1
ATOM 880 O O . LEU B 1 28 ? 2.244 2.955 15.625 1 92.94 28 LEU B O 1
ATOM 884 N N . VAL B 1 29 ? 2.256 1.813 13.664 1 93.5 29 VAL B N 1
ATOM 885 C CA . VAL B 1 29 ? 3.342 2.604 13.094 1 93.5 29 VAL B CA 1
ATOM 886 C C . VAL B 1 29 ? 2.906 4.062 12.969 1 93.5 29 VAL B C 1
ATOM 888 O O . VAL B 1 29 ? 3.662 4.973 13.312 1 93.5 29 VAL B O 1
ATOM 891 N N . LEU B 1 30 ? 1.677 4.328 12.539 1 93.81 30 LEU B N 1
ATOM 892 C CA . LEU B 1 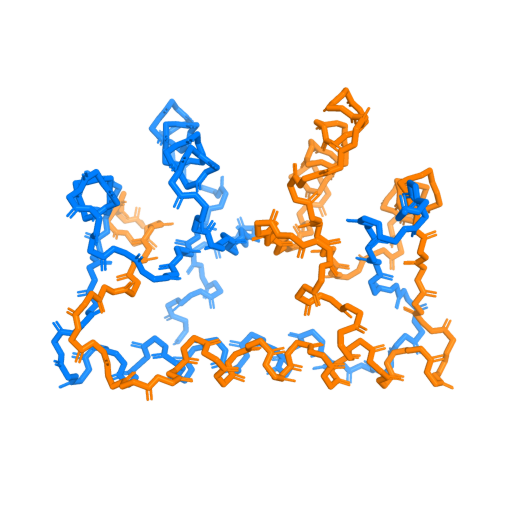30 ? 1.167 5.684 12.367 1 93.81 30 LEU B CA 1
ATOM 893 C C . LEU B 1 30 ? 1.02 6.387 13.711 1 93.81 30 LEU B C 1
ATOM 895 O O . LEU B 1 30 ? 1.361 7.566 13.844 1 93.81 30 LEU B O 1
ATOM 899 N N . ARG B 1 31 ? 0.557 5.641 14.719 1 93 31 ARG B N 1
ATOM 900 C CA . ARG B 1 31 ? 0.402 6.203 16.047 1 93 31 ARG B CA 1
ATOM 901 C C . ARG B 1 31 ? 1.752 6.602 16.641 1 93 31 ARG B C 1
ATOM 903 O O . ARG B 1 31 ? 1.888 7.68 17.219 1 93 31 ARG B O 1
ATOM 910 N N . LYS B 1 32 ? 2.691 5.793 16.469 1 93.06 32 LYS B N 1
ATOM 911 C CA . LYS B 1 32 ? 4.035 6.082 16.969 1 93.06 32 LYS B CA 1
ATOM 912 C C . LYS B 1 32 ? 4.637 7.285 16.25 1 93.06 32 LYS B C 1
ATOM 914 O O . LYS B 1 32 ? 5.27 8.141 16.875 1 93.06 32 LYS B O 1
ATOM 919 N N . SER B 1 33 ? 4.473 7.285 14.945 1 93.56 33 SER B N 1
ATOM 920 C CA . SER B 1 33 ? 4.977 8.406 14.172 1 93.56 33 SER B CA 1
ATOM 921 C C . SER B 1 33 ? 4.34 9.719 14.609 1 93.56 33 SER B C 1
ATOM 923 O O . SER B 1 33 ? 5.016 10.75 14.703 1 93.56 33 SER B O 1
ATOM 925 N N . LEU B 1 34 ? 3.055 9.641 14.883 1 91.88 34 LEU B N 1
ATOM 926 C CA . LEU B 1 34 ? 2.34 10.82 15.359 1 91.88 34 LEU B CA 1
ATOM 927 C C . LEU B 1 34 ? 2.904 11.289 16.688 1 91.88 34 LEU B C 1
ATOM 929 O O . LEU B 1 34 ? 3.141 12.484 16.891 1 91.88 34 LEU B O 1
ATOM 933 N N . ALA B 1 35 ? 3.125 10.438 17.594 1 92.62 35 ALA B N 1
ATOM 934 C CA . ALA B 1 35 ? 3.617 10.742 18.938 1 92.62 35 ALA B CA 1
ATOM 935 C C . ALA B 1 35 ? 4.996 11.398 18.875 1 92.62 35 ALA B C 1
ATOM 937 O O . ALA B 1 35 ? 5.336 12.219 19.734 1 92.62 35 ALA B O 1
ATOM 938 N N . ASN B 1 36 ? 5.73 11.164 17.828 1 92.81 36 ASN B N 1
ATOM 939 C CA . ASN B 1 36 ? 7.094 11.656 17.703 1 92.81 36 ASN B CA 1
ATOM 940 C C . ASN B 1 36 ? 7.176 12.844 16.75 1 92.81 36 ASN B C 1
ATOM 942 O O . ASN B 1 36 ? 8.273 13.281 16.391 1 92.81 36 ASN B O 1
ATOM 946 N N . GLY B 1 37 ? 6.082 13.266 16.203 1 92.56 37 GLY B N 1
ATOM 947 C CA . GLY B 1 37 ? 6.043 14.414 15.305 1 92.56 37 GLY B CA 1
ATOM 948 C C . GLY B 1 37 ? 6.453 14.078 13.883 1 92.56 37 GLY B C 1
ATOM 949 O O . GLY B 1 37 ? 6.863 14.961 13.125 1 92.56 37 GLY B O 1
ATOM 950 N N . GLY B 1 38 ? 6.363 12.883 13.531 1 94.5 38 GLY B N 1
ATOM 951 C CA . GLY B 1 38 ? 6.828 12.43 12.227 1 94.5 38 GLY B CA 1
ATOM 952 C C . GLY B 1 38 ? 5.695 12.086 11.281 1 94.5 38 GLY B C 1
ATOM 953 O O . GLY B 1 38 ? 5.887 11.328 10.32 1 94.5 38 GLY B O 1
ATOM 954 N N . LEU B 1 39 ? 4.504 12.578 11.641 1 95.25 39 LEU B N 1
ATOM 955 C CA . LEU B 1 39 ? 3.357 12.242 10.805 1 95.25 39 LEU B CA 1
ATOM 956 C C . LEU B 1 39 ? 2.715 13.5 10.234 1 95.25 39 LEU B C 1
ATOM 958 O O . LEU B 1 39 ? 2.439 14.453 10.977 1 95.25 39 LEU B O 1
ATOM 962 N N . VAL B 1 40 ? 2.533 13.453 8.875 1 94.31 40 VAL B N 1
ATOM 963 C CA . VAL B 1 40 ? 1.826 14.516 8.156 1 94.31 40 VAL B CA 1
ATOM 964 C C . VAL B 1 40 ? 0.471 13.992 7.68 1 94.31 40 VAL B C 1
ATOM 966 O O . VAL B 1 40 ? 0.365 12.859 7.211 1 94.31 40 VAL B O 1
ATOM 969 N N . ARG B 1 41 ? -0.51 14.867 7.773 1 94.19 41 ARG B N 1
ATOM 970 C CA . ARG B 1 41 ? -1.853 14.461 7.367 1 94.19 41 ARG B CA 1
ATOM 971 C C . ARG B 1 41 ? -2.41 15.398 6.305 1 94.19 41 ARG B C 1
ATOM 973 O O . ARG B 1 41 ? -2.125 16.594 6.32 1 94.19 41 ARG B O 1
ATOM 980 N N . GLY B 1 42 ? -3.17 14.805 5.398 1 94.62 42 GLY B N 1
ATOM 981 C CA . GLY B 1 42 ? -3.844 15.586 4.371 1 94.62 42 GLY B CA 1
ATOM 982 C C . GLY B 1 42 ? -3.193 15.461 3.004 1 94.62 42 GLY B C 1
ATOM 983 O O . GLY B 1 42 ? -1.979 15.266 2.904 1 94.62 42 GLY B O 1
ATOM 984 N N . LEU B 1 43 ? -4.02 15.625 2.023 1 95.12 43 LEU B N 1
ATOM 985 C CA . LEU B 1 43 ? -3.562 15.469 0.647 1 95.12 43 LEU B CA 1
ATOM 986 C C . LEU B 1 43 ? -2.477 16.484 0.314 1 95.12 43 LEU B C 1
ATOM 988 O O . LEU B 1 43 ? -1.409 16.125 -0.182 1 95.12 43 LEU B O 1
ATOM 992 N N . HIS B 1 44 ? -2.764 17.75 0.587 1 94.69 44 HIS B N 1
ATOM 993 C CA . HIS B 1 44 ? -1.834 18.812 0.234 1 94.69 44 HIS B CA 1
ATOM 994 C C . HIS B 1 44 ? -0.541 18.703 1.034 1 94.69 44 HIS B C 1
ATOM 996 O O . HIS B 1 44 ? 0.552 18.734 0.464 1 94.69 44 HIS B O 1
ATOM 1002 N N . GLU B 1 45 ? -0.675 18.625 2.287 1 95.81 45 GLU B N 1
ATOM 1003 C CA . GLU B 1 45 ? 0.488 18.531 3.166 1 95.81 45 GLU B CA 1
ATOM 1004 C C . GLU B 1 45 ? 1.293 17.266 2.889 1 95.81 45 GLU B C 1
ATOM 1006 O O . GLU B 1 45 ? 2.523 17.281 2.957 1 95.81 45 GLU B O 1
ATOM 1011 N N . GLY B 1 46 ? 0.602 16.172 2.658 1 96.31 46 GLY B N 1
ATOM 1012 C CA . GLY B 1 46 ? 1.286 14.945 2.275 1 96.31 46 GLY B CA 1
ATOM 1013 C C . GLY B 1 46 ? 2.088 15.086 0.995 1 96.31 46 GLY B C 1
ATOM 1014 O O . GLY B 1 46 ? 3.256 14.688 0.942 1 96.31 46 GLY B O 1
ATOM 1015 N N . ALA B 1 47 ? 1.496 15.664 -0.019 1 97.19 47 ALA B N 1
ATOM 1016 C CA . ALA B 1 47 ? 2.191 15.898 -1.282 1 97.19 47 ALA B CA 1
ATOM 1017 C C . ALA B 1 47 ? 3.441 16.75 -1.069 1 97.19 47 ALA B C 1
ATOM 1019 O O . ALA B 1 47 ? 4.5 16.453 -1.627 1 97.19 47 ALA B O 1
ATOM 1020 N N . LYS B 1 48 ? 3.289 17.734 -0.263 1 97.31 48 LYS B N 1
ATOM 1021 C CA . LYS B 1 48 ? 4.434 18.594 0.029 1 97.31 48 LYS B CA 1
ATOM 1022 C C . LYS B 1 48 ? 5.562 17.797 0.683 1 97.31 48 LYS B C 1
ATOM 1024 O O . LYS B 1 48 ? 6.73 17.969 0.335 1 97.31 48 LYS B O 1
ATOM 1029 N N . ALA B 1 49 ? 5.25 16.984 1.683 1 97.06 49 ALA B N 1
ATOM 1030 C CA . ALA B 1 49 ? 6.242 16.156 2.375 1 97.06 49 ALA B CA 1
ATOM 1031 C C . ALA B 1 49 ? 6.988 15.258 1.398 1 97.06 49 ALA B C 1
ATOM 1033 O O . ALA B 1 49 ? 8.195 15.055 1.527 1 97.06 49 ALA B O 1
ATOM 1034 N N . ILE B 1 50 ? 6.332 14.711 0.449 1 97.38 50 ILE B N 1
ATOM 1035 C CA . ILE B 1 50 ? 6.949 13.852 -0.551 1 97.38 50 ILE B CA 1
ATOM 1036 C C . ILE B 1 50 ? 7.883 14.672 -1.437 1 97.38 50 ILE B C 1
ATOM 1038 O O . ILE B 1 50 ? 9.031 14.281 -1.668 1 97.38 50 ILE B O 1
ATOM 1042 N N . GLU B 1 51 ? 7.359 15.805 -1.872 1 97.88 51 GLU B N 1
ATOM 1043 C CA . GLU B 1 51 ? 8.125 16.656 -2.775 1 97.88 51 GLU B CA 1
ATOM 1044 C C . GLU B 1 51 ? 9.406 17.141 -2.117 1 97.88 51 GLU B C 1
ATOM 1046 O O . GLU B 1 51 ? 10.43 17.328 -2.789 1 97.88 51 GLU B O 1
ATOM 1051 N N . LYS B 1 52 ? 9.375 17.25 -0.86 1 96.69 52 LYS B N 1
ATOM 1052 C CA . LYS B 1 52 ? 10.539 17.75 -0.135 1 96.69 52 LYS B CA 1
ATOM 1053 C C . LYS B 1 52 ? 11.461 16.609 0.284 1 96.69 52 LYS B C 1
ATOM 1055 O O . LYS B 1 52 ? 12.414 16.828 1.04 1 96.69 52 LYS B O 1
ATOM 1060 N N . HIS B 1 53 ? 11.211 15.422 -0.158 1 95.94 53 HIS B N 1
ATOM 1061 C CA . HIS B 1 53 ? 12.008 14.227 0.102 1 95.94 53 HIS B CA 1
ATOM 1062 C C . HIS B 1 53 ? 12.07 13.914 1.594 1 95.94 53 HIS B C 1
ATOM 1064 O O . HIS B 1 53 ? 13.094 13.453 2.098 1 95.94 53 HIS B O 1
ATOM 1070 N N . ALA B 1 54 ? 10.969 14.219 2.264 1 95.56 54 ALA B N 1
ATOM 1071 C CA . ALA B 1 54 ? 10.898 13.961 3.701 1 95.56 54 ALA B CA 1
ATOM 1072 C C . ALA B 1 54 ? 10.062 12.719 4 1 95.56 54 ALA B C 1
ATOM 1074 O O . ALA B 1 54 ? 10.062 12.227 5.129 1 95.56 54 ALA B O 1
ATOM 1075 N N . ALA B 1 55 ? 9.359 12.203 3.045 1 96.25 55 ALA B N 1
ATOM 1076 C CA . ALA B 1 55 ? 8.406 11.109 3.242 1 96.25 55 ALA B CA 1
ATOM 1077 C C . ALA B 1 55 ? 9.117 9.758 3.217 1 96.25 55 ALA B C 1
ATOM 1079 O O . ALA B 1 55 ? 10.008 9.531 2.396 1 96.25 55 ALA B O 1
ATOM 1080 N N . GLN B 1 56 ? 8.688 8.891 4.121 1 95.75 56 GLN B N 1
ATOM 1081 C CA . GLN B 1 56 ? 9.219 7.535 4.168 1 95.75 56 GLN B CA 1
ATOM 1082 C C . GLN B 1 56 ? 8.141 6.508 3.816 1 95.75 56 GLN B C 1
ATOM 1084 O O . GLN B 1 56 ? 8.453 5.422 3.326 1 95.75 56 GLN B O 1
ATOM 1089 N N . LEU B 1 57 ? 6.934 6.82 4.117 1 97.12 57 LEU B N 1
ATOM 1090 C CA . LEU B 1 57 ? 5.758 5.996 3.869 1 97.12 57 LEU B CA 1
ATOM 1091 C C . LEU B 1 57 ? 4.523 6.859 3.637 1 97.12 57 LEU B C 1
ATOM 1093 O O . LEU B 1 57 ? 4.309 7.844 4.348 1 97.12 57 LEU B O 1
ATOM 1097 N N . CYS B 1 58 ? 3.781 6.473 2.645 1 97.62 58 CYS B N 1
ATOM 1098 C CA . CYS B 1 58 ? 2.512 7.145 2.391 1 97.62 58 CYS B CA 1
ATOM 1099 C C . CYS B 1 58 ? 1.349 6.164 2.484 1 97.62 58 CYS B C 1
ATOM 1101 O O . CYS B 1 58 ? 1.437 5.039 1.99 1 97.62 58 CYS B O 1
ATOM 1103 N N . VAL B 1 59 ? 0.311 6.566 3.18 1 98 59 VAL B N 1
ATOM 1104 C CA . VAL B 1 59 ? -0.93 5.809 3.299 1 98 59 VAL B CA 1
ATOM 1105 C C . VAL B 1 59 ? -2.094 6.629 2.75 1 98 59 VAL B C 1
ATOM 1107 O O . VAL B 1 59 ? -2.24 7.809 3.082 1 98 59 VAL B O 1
ATOM 1110 N N . LEU B 1 60 ? -2.893 5.984 1.878 1 97.06 60 LEU B N 1
ATOM 1111 C CA . LEU B 1 60 ? -3.928 6.703 1.145 1 97.06 60 LEU B CA 1
ATOM 1112 C C . LEU B 1 60 ? -5.25 5.941 1.176 1 97.06 60 LEU B C 1
ATOM 1114 O O . LEU B 1 60 ? -5.273 4.723 0.969 1 97.06 60 LEU B O 1
ATOM 1118 N N . ALA B 1 61 ? -6.359 6.645 1.51 1 96.25 61 ALA B N 1
ATOM 1119 C CA . ALA B 1 61 ? -7.703 6.086 1.392 1 96.25 61 ALA B CA 1
ATOM 1120 C C . ALA B 1 61 ? -8.305 6.383 0.019 1 96.25 61 ALA B C 1
ATOM 1122 O O . ALA B 1 61 ? -8.281 7.527 -0.439 1 96.25 61 ALA B O 1
ATOM 1123 N N . GLU B 1 62 ? -8.875 5.352 -0.613 1 94.88 62 GLU B N 1
ATOM 1124 C CA . GLU B 1 62 ? -9.367 5.445 -1.985 1 94.88 62 GLU B CA 1
ATOM 1125 C C . GLU B 1 62 ? -10.727 6.133 -2.039 1 94.88 62 GLU B C 1
ATOM 1127 O O . GLU B 1 62 ? -11.164 6.586 -3.1 1 94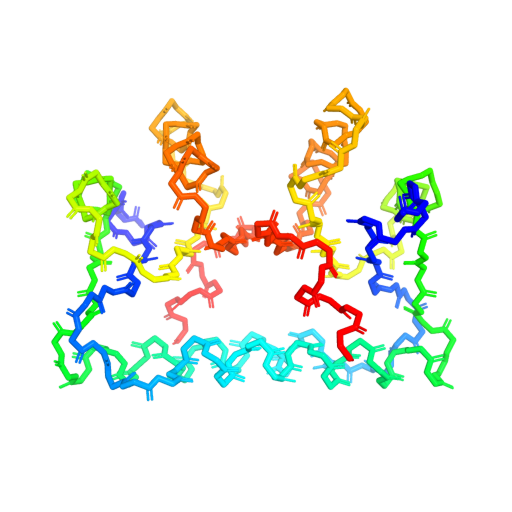.88 62 GLU B O 1
ATOM 1132 N N . ASP B 1 63 ? -11.438 6.215 -0.95 1 92.56 63 ASP B N 1
ATOM 1133 C CA . ASP B 1 63 ? -12.789 6.766 -0.926 1 92.56 63 ASP B CA 1
ATOM 1134 C C . ASP B 1 63 ? -12.758 8.281 -0.759 1 92.56 63 ASP B C 1
ATOM 1136 O O . ASP B 1 63 ? -13.789 8.906 -0.494 1 92.56 63 ASP B O 1
ATOM 1140 N N . CYS B 1 64 ? -11.562 8.82 -0.998 1 87.88 64 CYS B N 1
ATOM 1141 C CA . CYS B 1 64 ? -11.406 10.266 -0.939 1 87.88 64 CYS B CA 1
ATOM 1142 C C . CYS B 1 64 ? -12.094 10.938 -2.121 1 87.88 64 CYS B C 1
ATOM 1144 O O . CYS B 1 64 ? -12.102 10.398 -3.229 1 87.88 64 CYS B O 1
ATOM 1146 N N . ASN B 1 65 ? -12.727 12.227 -1.99 1 88.31 65 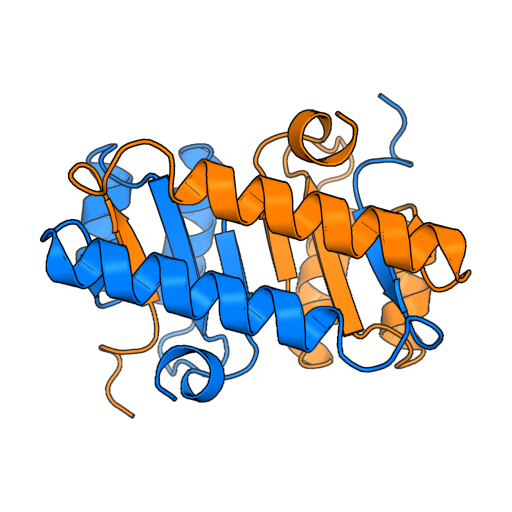ASN B N 1
ATOM 1147 C CA . ASN B 1 65 ? -13.523 12.914 -3.004 1 88.31 65 ASN B CA 1
ATOM 1148 C C . ASN B 1 65 ? -12.664 13.859 -3.846 1 88.31 65 ASN B C 1
ATOM 1150 O O . ASN B 1 65 ? -13.18 14.805 -4.438 1 88.31 65 ASN B O 1
ATOM 1154 N N . GLN B 1 66 ? -11.445 13.68 -3.865 1 93.31 66 GLN B N 1
ATOM 1155 C CA . GLN B 1 66 ? -10.5 14.445 -4.664 1 93.31 66 GLN B CA 1
ATOM 1156 C C . GLN B 1 66 ? -9.633 13.531 -5.527 1 93.31 66 GLN B C 1
ATOM 1158 O O . GLN B 1 66 ? -8.414 13.477 -5.355 1 93.31 66 GLN B O 1
ATOM 1163 N N . PRO B 1 67 ? -10.234 12.852 -6.547 1 91.94 67 PRO B N 1
ATOM 1164 C CA . PRO B 1 67 ? -9.531 11.828 -7.328 1 91.94 67 PRO B CA 1
ATOM 1165 C C . PRO B 1 67 ? -8.266 12.359 -7.996 1 91.94 67 PRO B C 1
ATOM 1167 O O . PRO B 1 67 ? -7.273 11.633 -8.109 1 91.94 67 PRO B O 1
ATOM 1170 N N . ASP B 1 68 ? -8.281 13.688 -8.438 1 94.56 68 ASP B N 1
ATOM 1171 C CA . ASP B 1 68 ? -7.109 14.25 -9.102 1 94.56 68 ASP B CA 1
ATOM 1172 C C . ASP B 1 68 ? -5.941 14.383 -8.125 1 94.56 68 ASP B C 1
ATOM 1174 O O . ASP B 1 68 ? -4.789 14.172 -8.5 1 94.56 68 ASP B O 1
ATOM 1178 N N . TYR B 1 69 ? -6.289 14.734 -6.996 1 94.69 69 TYR B N 1
ATOM 1179 C CA . TYR B 1 69 ? -5.219 14.891 -6.016 1 94.69 69 TYR B CA 1
ATOM 1180 C C . TYR B 1 69 ? -4.699 13.539 -5.555 1 94.69 69 TYR B C 1
ATOM 1182 O O . TYR B 1 69 ? -3.506 13.383 -5.281 1 94.69 69 TYR B O 1
ATOM 1190 N N . ILE B 1 70 ? -5.52 12.547 -5.465 1 95.62 70 ILE B N 1
ATOM 1191 C CA . ILE B 1 70 ? -5.113 11.172 -5.184 1 95.62 70 ILE B CA 1
ATOM 1192 C C . ILE B 1 70 ? -4.141 10.695 -6.258 1 95.62 70 ILE B C 1
ATOM 1194 O O . ILE B 1 70 ? -3.096 10.117 -5.941 1 95.62 70 ILE B O 1
ATOM 1198 N N . LYS B 1 71 ? -4.484 11.016 -7.461 1 95.62 71 LYS B N 1
ATOM 1199 C CA . LYS B 1 71 ? -3.609 10.648 -8.57 1 95.62 71 LYS B CA 1
ATOM 1200 C C . LYS B 1 71 ? -2.242 11.312 -8.43 1 95.62 71 LYS B C 1
ATOM 1202 O O . LYS B 1 71 ? -1.213 10.688 -8.688 1 95.62 71 LYS B O 1
ATOM 1207 N N . LEU B 1 72 ? -2.266 12.523 -8.055 1 97.12 72 LEU B N 1
ATOM 1208 C CA . LEU B 1 72 ? -1.022 13.258 -7.859 1 97.12 72 LEU B CA 1
ATOM 1209 C C . LEU B 1 72 ? -0.174 12.609 -6.77 1 97.12 72 LEU B C 1
ATOM 1211 O O . LEU B 1 72 ? 1.023 12.383 -6.961 1 97.12 72 LEU B O 1
ATOM 1215 N N . VAL B 1 73 ? -0.752 12.344 -5.66 1 97.25 73 VAL B N 1
ATOM 1216 C CA . VAL B 1 73 ? -0.03 11.75 -4.539 1 97.25 73 VAL B CA 1
ATOM 1217 C C . VAL B 1 73 ? 0.568 10.414 -4.961 1 97.25 73 VAL B C 1
ATOM 1219 O O . VAL B 1 73 ? 1.739 10.133 -4.691 1 97.25 73 VAL B O 1
ATOM 1222 N N . LYS B 1 74 ? -0.19 9.609 -5.664 1 97.31 74 LYS B N 1
ATOM 1223 C CA . LYS B 1 74 ? 0.3 8.32 -6.145 1 97.31 74 LYS B CA 1
ATOM 1224 C C . LYS B 1 74 ? 1.482 8.5 -7.09 1 97.31 74 LYS B C 1
ATOM 1226 O O . LYS B 1 74 ? 2.479 7.781 -6.992 1 97.31 74 LYS B O 1
ATOM 1231 N N . ALA B 1 75 ? 1.343 9.438 -7.988 1 97.44 75 ALA B N 1
ATOM 1232 C CA . ALA B 1 75 ? 2.418 9.711 -8.938 1 97.44 75 ALA B CA 1
ATOM 1233 C C . ALA B 1 75 ? 3.68 10.18 -8.219 1 97.44 75 ALA B C 1
ATOM 1235 O O . ALA B 1 75 ? 4.789 9.758 -8.555 1 97.44 75 ALA B O 1
ATOM 1236 N N . LEU B 1 76 ? 3.531 11.07 -7.273 1 98.19 76 LEU B N 1
ATOM 1237 C CA . LEU B 1 76 ? 4.66 11.57 -6.5 1 98.19 76 LEU B CA 1
ATOM 1238 C C . LEU B 1 76 ? 5.352 10.438 -5.75 1 98.19 76 LEU B C 1
ATOM 1240 O O . LEU B 1 76 ? 6.582 10.367 -5.715 1 98.19 76 LEU B O 1
ATOM 1244 N N . CYS B 1 77 ? 4.605 9.531 -5.125 1 97.88 77 CYS B N 1
ATOM 1245 C CA . CYS B 1 77 ? 5.191 8.391 -4.426 1 97.88 77 CYS B CA 1
ATOM 1246 C C . CYS B 1 77 ? 6.035 7.547 -5.371 1 97.88 77 CYS B C 1
ATOM 1248 O O . CYS B 1 77 ? 7.148 7.148 -5.027 1 97.88 77 CYS B O 1
ATOM 1250 N N . ALA B 1 78 ? 5.492 7.262 -6.527 1 96.38 78 ALA B N 1
ATOM 1251 C CA . ALA B 1 78 ? 6.219 6.473 -7.52 1 96.38 78 ALA B CA 1
ATOM 1252 C C . ALA B 1 78 ? 7.504 7.18 -7.949 1 96.38 78 ALA B C 1
ATOM 1254 O O . ALA B 1 78 ? 8.57 6.562 -7.996 1 96.38 78 ALA B O 1
ATOM 1255 N N . ASP B 1 79 ? 7.398 8.477 -8.219 1 97.12 79 ASP B N 1
ATOM 1256 C CA . ASP B 1 79 ? 8.531 9.258 -8.711 1 97.12 79 ASP B CA 1
ATOM 1257 C C . ASP B 1 79 ? 9.633 9.344 -7.652 1 97.12 79 ASP B C 1
ATOM 1259 O O . ASP B 1 79 ? 10.82 9.406 -7.988 1 97.12 79 ASP B O 1
ATOM 1263 N N . HIS B 1 80 ? 9.266 9.336 -6.402 1 97.06 80 HIS B N 1
ATOM 1264 C CA . HIS B 1 80 ? 10.219 9.523 -5.316 1 97.06 80 HIS B CA 1
ATOM 1265 C C . HIS B 1 80 ? 10.562 8.195 -4.645 1 97.06 80 HIS B C 1
ATOM 1267 O O . HIS B 1 80 ? 11.234 8.172 -3.613 1 97.06 80 HIS B O 1
ATOM 1273 N N . ASN B 1 81 ? 10.094 7.078 -5.16 1 96 81 ASN B N 1
ATOM 1274 C CA . ASN B 1 81 ? 10.359 5.746 -4.633 1 96 81 ASN B CA 1
ATOM 1275 C C . ASN B 1 81 ? 9.906 5.613 -3.184 1 96 81 ASN B C 1
ATOM 1277 O O . ASN B 1 81 ? 10.648 5.109 -2.338 1 96 81 ASN B O 1
ATOM 1281 N N . ILE B 1 82 ? 8.719 6.105 -2.9 1 96.75 82 ILE B N 1
ATOM 1282 C CA . ILE B 1 82 ? 8.094 5.984 -1.588 1 96.75 82 ILE B CA 1
ATOM 1283 C C . ILE B 1 82 ? 7.094 4.828 -1.595 1 96.75 82 ILE B C 1
ATOM 1285 O O . I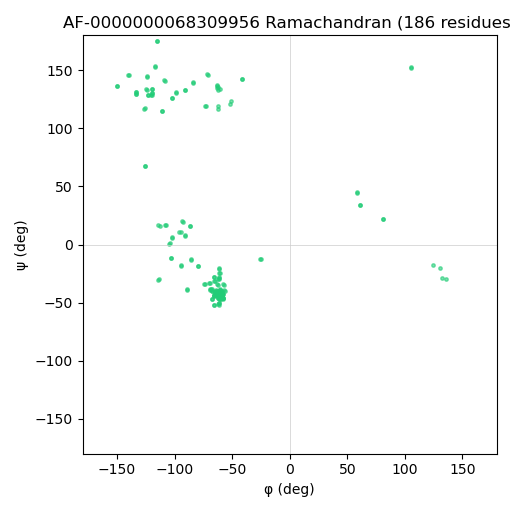LE B 1 82 ? 6.297 4.695 -2.525 1 96.75 82 ILE B O 1
ATOM 1289 N N . SER B 1 83 ? 7.176 3.965 -0.626 1 97.62 83 SER B N 1
ATOM 1290 C CA . SER B 1 83 ? 6.16 2.922 -0.491 1 97.62 83 SER B CA 1
ATOM 1291 C C . SER B 1 83 ? 4.785 3.521 -0.226 1 97.62 83 SER B C 1
ATOM 1293 O O . SER B 1 83 ? 4.652 4.465 0.558 1 97.62 83 SER B O 1
ATOM 1295 N N . LEU B 1 84 ? 3.809 2.99 -0.886 1 98.44 84 LEU B N 1
ATOM 1296 C CA . LEU B 1 84 ? 2.438 3.482 -0.79 1 98.44 84 LEU B CA 1
ATOM 1297 C C . LEU B 1 84 ? 1.49 2.369 -0.357 1 98.44 84 LEU B C 1
ATOM 1299 O O . LEU B 1 84 ? 1.52 1.27 -0.917 1 98.44 84 LEU B O 1
ATOM 1303 N N . ILE B 1 85 ? 0.713 2.615 0.649 1 98.38 85 ILE B N 1
ATOM 1304 C CA . ILE B 1 85 ? -0.371 1.73 1.06 1 98.38 85 ILE B CA 1
ATOM 1305 C C . ILE B 1 85 ? -1.716 2.393 0.767 1 98.38 85 ILE B C 1
ATOM 1307 O O . ILE B 1 85 ? -2.029 3.449 1.32 1 98.38 85 ILE B O 1
ATOM 1311 N N . SER B 1 86 ? -2.445 1.796 -0.128 1 98.12 86 SER B N 1
ATOM 1312 C CA . SER B 1 86 ? -3.795 2.242 -0.461 1 98.12 86 SER B CA 1
ATOM 1313 C C . SER B 1 86 ? -4.848 1.356 0.194 1 98.12 86 SER B C 1
ATOM 1315 O O . SER B 1 86 ? -4.809 0.132 0.057 1 98.12 86 SER B O 1
ATOM 1317 N N . VAL B 1 87 ? -5.754 1.985 0.932 1 97.25 87 VAL B N 1
ATOM 1318 C CA . VAL B 1 87 ? -6.844 1.258 1.574 1 97.25 87 VAL B CA 1
ATOM 1319 C C . VAL B 1 87 ? -8.18 1.726 1.005 1 97.25 87 VAL B C 1
ATOM 1321 O O . VAL B 1 87 ? -8.297 2.855 0.528 1 97.25 87 VAL B O 1
ATOM 1324 N N . PRO B 1 88 ? -9.227 0.81 1.05 1 95.06 88 PRO B N 1
ATOM 1325 C CA . PRO B 1 88 ? -10.508 1.165 0.441 1 95.06 88 PRO B CA 1
ATOM 1326 C C . PRO B 1 88 ? -11.172 2.357 1.124 1 95.06 88 PRO B C 1
ATOM 1328 O O . PRO B 1 88 ? -11.859 3.146 0.467 1 95.06 88 PRO B O 1
ATOM 1331 N N . SER B 1 89 ? -10.984 2.473 2.459 1 93.94 89 SER B N 1
ATOM 1332 C CA . SER B 1 89 ? -11.711 3.506 3.191 1 93.94 89 SER B CA 1
ATOM 1333 C C . SER B 1 89 ? -10.828 4.152 4.258 1 93.94 89 SER B C 1
ATOM 1335 O O . SER B 1 89 ? -10.062 3.465 4.938 1 93.94 89 SER B O 1
ATOM 1337 N N . ALA B 1 90 ? -11.062 5.477 4.461 1 91.06 90 ALA B N 1
ATOM 1338 C CA . ALA B 1 90 ? -10.375 6.227 5.508 1 91.06 90 ALA B CA 1
ATOM 1339 C C . ALA B 1 90 ? -10.688 5.66 6.887 1 91.06 90 ALA B C 1
ATOM 1341 O O . ALA B 1 90 ? -9.93 5.871 7.84 1 91.06 90 ALA B O 1
ATOM 1342 N N . LYS B 1 91 ? -11.758 4.918 7.016 1 88.31 91 LYS B N 1
ATOM 1343 C CA . LYS B 1 91 ? -12.125 4.289 8.281 1 88.31 91 LYS B CA 1
ATOM 1344 C C . LYS B 1 91 ? -11.062 3.303 8.742 1 88.31 91 LYS B C 1
ATOM 1346 O O . LYS B 1 91 ? -10.844 3.127 9.945 1 88.31 91 LYS B O 1
ATOM 1351 N N . THR B 1 92 ? -10.391 2.742 7.797 1 88.19 92 THR B N 1
ATOM 1352 C CA . THR B 1 92 ? -9.32 1.796 8.102 1 88.19 92 THR B CA 1
ATOM 1353 C C . THR B 1 92 ? -8.164 2.496 8.812 1 88.19 92 THR B C 1
ATOM 1355 O O . THR B 1 92 ? -7.438 1.874 9.586 1 88.19 92 THR B O 1
ATOM 1358 N N . LEU B 1 93 ? -7.98 3.754 8.578 1 84.44 93 LEU B N 1
ATOM 1359 C CA . LEU B 1 93 ? -6.848 4.516 9.086 1 84.44 93 LEU B CA 1
ATOM 1360 C C . LEU B 1 93 ? -7.164 5.109 10.453 1 84.44 93 LEU B C 1
ATOM 1362 O O . LEU B 1 93 ? -6.258 5.512 11.188 1 84.44 93 LEU B O 1
ATOM 1366 N N . GLY B 1 94 ? -8.43 5.605 10.664 1 74.06 94 GLY B N 1
ATOM 1367 C CA . GLY B 1 94 ? -8.836 6.375 11.828 1 74.06 94 GLY B CA 1
ATOM 1368 C C . GLY B 1 94 ? -9.445 5.523 12.922 1 74.06 94 GLY B C 1
ATOM 1369 O O . GLY B 1 94 ? -10.188 6.031 13.766 1 74.06 94 GLY B O 1
ATOM 1370 N N . GLU B 1 95 ? -9.336 4 12.797 1 58.25 95 GLU B N 1
ATOM 1371 C CA . GLU B 1 95 ? -9.961 3.508 14.023 1 58.25 95 GLU B CA 1
ATOM 1372 C C . GLU B 1 95 ? -9.086 3.812 15.242 1 58.25 95 GLU B C 1
ATOM 1374 O O . GLU B 1 95 ? -7.887 4.043 15.109 1 58.25 95 GLU B O 1
#

Foldseek 3Di:
DDPVPPDDDDDPPPPPCPVVVVLVVVLVVQVVCVVVVNDDDDLVRLLVCLVVVNDAAEEEAPPDPCVVSVVSSVVSCVVSVHHYHYDPHCVSRVD/DPPVPPDDDDDPPPPPCPVVVVLVVVLVVQVVCVVVVNDDDDLVRLLVCLVVVNDAAEEEAPPDPCVVSVVSSVVSCVVSVHHYHYDPHCVSRVD

Nearest PDB structures (foldseek):
  4v8m-assembly1_AF  TM=9.078E-01  e=2.328E-04  Trypanosoma brucei brucei TREU927
  8rxh-assembly1_SQ  TM=8.858E-01  e=1.921E-04  Leishmania major strain Friedlin
  2aif-assembly1_A  TM=8.944E-01  e=1.807E-02  Cryptosporidium parvum
  6th6-assembly1_BI  TM=8.126E-01  e=6.920E-03  Thermococcus kodakarensis KOD1
  4v9f-assembly1_F  TM=8.701E-01  e=1.695E-02  Haloarcula marismortui ATCC 43049

Solvent-accessible surface area (backbone atoms only — not comparable to full-atom values): 9759 Å² total; per-residue (Å²): 130,64,74,50,63,26,22,42,19,37,26,71,56,30,64,88,50,46,67,54,50,47,53,51,48,49,46,52,44,51,51,53,17,46,76,54,65,5,52,37,59,10,55,68,54,29,42,51,36,47,75,68,71,33,46,62,36,38,38,36,23,66,67,48,96,47,64,70,57,52,49,46,44,53,49,51,29,62,75,66,56,30,33,34,35,38,33,49,40,40,64,77,72,70,110,130,63,73,50,64,26,21,39,20,38,26,69,56,30,63,86,52,46,69,55,50,47,52,51,47,48,49,52,42,52,51,52,18,48,76,53,67,4,52,38,59,10,55,68,54,28,43,50,36,47,75,68,71,34,45,63,36,38,37,37,24,66,68,48,96,48,64,69,57,52,50,48,45,54,50,50,29,62,77,67,56,31,32,34,36,38,31,49,41,41,65,77,71,70,109

InterPro domains:
  IPR000530 Small ribosomal subunit protein eS12 [PR00972] (29-42)
  IPR000530 Small ribosomal subunit protein eS12 [PR00972] (43-59)
  IPR000530 Small ribosomal subunit protein eS12 [PR00972] (84-95)
  IPR004038 Ribosomal protein eL8/eL30/eS12/Gadd45 [PF01248] (25-95)
  IPR029064 Ribosomal protein eL30-like superfamily [G3DSA:3.30.1330.30] (5-95)
  IPR029064 Ribosomal protein eL30-like superfamily [SSF55315] (20-95)
  IPR047860 Small ribosomal subunit protein eS12, conserved site [PS01189] (25-43)

Organism: Vitis vinifera (NCBI:txid29760)

Sequence (190 aa):
MSGDESVMVEAAGAPPGETLDLMTALQLVLRKSLANGGLVRGLHEGAKAIEKHAAQLCVLAEDCNQPDYIKLVKALCADHNISLISVPSAKTLGEMSGDESVMVEAAGAPPGETLDLMTALQLVLRKSLANGGLVRGLHEGAKAIEKHAAQLCVLAEDCNQPDYIKLVKALCADHNISLISVPSAKTLGE

Secondary structure (DSSP, 8-state):
--GGGSEEEEEBTB-TTHHHHHHHHHHHHHHHHHHTT-EEESHHHHHHHHHTT-EEEEEEETT-S-HHHHHHHHHHHHHTT-EEEEES-GGGT--/--GGGSEEEEEBTB-TTHHHHHHHHHHHHHHHHHHTT-EEESHHHHHHHHHTT-EEEEEEETT-S-HHHHHHHHHHHHHTT-EEEEES-GGGT--